Protein AF-A0A2V6NMI3-F1 (afdb_monomer_lite)

Radius of gyration: 22.27 Å; cha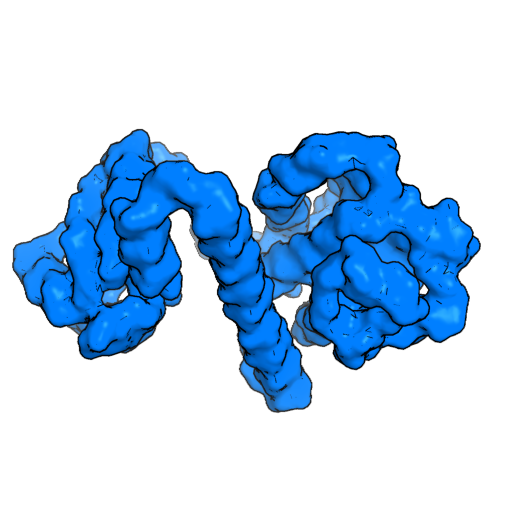ins: 1; bounding box: 54×49×59 Å

Sequence (301 aa):
MLALETLQKQWPENEEARSTLEMIRRNIAVESHLIDDLLDLTRISKGKLELSLATLDAHVQVCNVVEMCRAEAEAKKLRLQVNLRAIDHHIAADEARFQQIIWNLLKNAFKFSRQAGKVMISSTNESPQQLTISVQDEGIGIAPDVIERIFDPFEQGERSLKERFGGLGLGLAICKSLTQAHGASLIAKSDGINRGATFSLTIRTVSPTQNAAGSKRQPQLSARTFRILLVDDHADTCAVLQKLLEARGHKVTATHDMHSALDTAERDHFDLIISDVGLPDGNGTELMKRLRAASRIRGIA

pLDDT: mean 76.96, std 16.53, range [37.47, 97.19]

Structure (mmCIF, N/CA/C/O backbone):
data_AF-A0A2V6NMI3-F1
#
_entry.id   AF-A0A2V6NMI3-F1
#
loop_
_atom_site.group_PDB
_atom_site.id
_atom_site.type_symbol
_atom_site.label_atom_id
_atom_site.label_alt_id
_atom_site.label_comp_id
_atom_site.label_asym_id
_atom_site.label_entity_id
_atom_site.label_seq_id
_atom_site.pdbx_PDB_ins_code
_atom_site.Cartn_x
_atom_site.Cartn_y
_atom_site.Cartn_z
_atom_site.occupancy
_atom_site.B_iso_or_equiv
_atom_site.auth_seq_id
_atom_site.auth_comp_id
_atom_site.auth_asym_id
_atom_site.auth_atom_id
_atom_site.pdbx_PDB_model_num
ATOM 1 N N . MET A 1 1 ? -14.545 -8.971 -18.730 1.00 49.91 1 MET A N 1
ATOM 2 C CA . MET A 1 1 ? -13.572 -10.084 -18.633 1.00 49.91 1 MET A CA 1
ATOM 3 C C . MET A 1 1 ? -14.002 -11.274 -19.495 1.00 49.91 1 MET A C 1
ATOM 5 O O . MET A 1 1 ? -13.209 -11.689 -20.330 1.00 49.91 1 MET A O 1
ATOM 9 N N . LEU A 1 2 ? -15.274 -11.691 -19.432 1.00 39.56 2 LEU A N 1
ATOM 10 C CA . LEU A 1 2 ? -15.896 -12.746 -20.260 1.00 39.56 2 LEU A CA 1
ATOM 11 C C . LEU A 1 2 ? -15.512 -12.791 -21.765 1.00 39.56 2 LEU A C 1
ATOM 13 O O . LEU A 1 2 ? -15.231 -13.857 -22.313 1.00 39.56 2 LEU A O 1
ATOM 17 N N . ALA A 1 3 ? -15.470 -11.645 -22.460 1.00 46.22 3 ALA A N 1
ATOM 18 C CA . ALA A 1 3 ? -15.161 -11.602 -23.898 1.00 46.22 3 ALA A CA 1
ATOM 19 C C . ALA A 1 3 ? -13.713 -12.027 -24.225 1.00 46.22 3 ALA A C 1
ATOM 21 O O . ALA A 1 3 ? -13.472 -12.642 -25.264 1.00 46.22 3 ALA A O 1
ATOM 22 N N . LEU A 1 4 ? -12.755 -11.748 -23.331 1.00 48.38 4 LEU A N 1
ATOM 23 C CA . LEU A 1 4 ? -11.352 -12.134 -23.519 1.00 48.38 4 LEU A CA 1
ATOM 24 C C . LEU A 1 4 ? -11.122 -13.621 -23.272 1.00 48.38 4 LEU A C 1
ATOM 26 O O . LEU A 1 4 ? -10.391 -14.256 -24.027 1.00 48.38 4 LEU A O 1
ATOM 30 N N . GLU A 1 5 ? -11.754 -14.179 -22.243 1.00 51.66 5 GLU A N 1
ATOM 31 C CA . GLU A 1 5 ? -11.655 -15.610 -21.930 1.00 51.66 5 GLU A CA 1
ATOM 32 C C . GLU A 1 5 ? -12.254 -16.464 -23.054 1.00 51.66 5 GLU A C 1
ATOM 34 O O . GLU A 1 5 ? -11.708 -17.508 -23.418 1.00 51.66 5 GLU A O 1
ATOM 39 N N . THR A 1 6 ? -13.331 -15.972 -23.675 1.00 53.50 6 THR A N 1
ATOM 40 C CA . THR A 1 6 ? -13.956 -16.607 -24.844 1.00 53.50 6 THR A CA 1
ATOM 41 C C . THR A 1 6 ? -13.024 -16.582 -26.065 1.00 53.50 6 THR A C 1
ATOM 43 O O . THR A 1 6 ? -12.874 -17.596 -26.747 1.00 53.50 6 THR A O 1
ATOM 46 N N . LEU A 1 7 ? -12.326 -15.465 -26.301 1.00 53.38 7 LEU A N 1
ATOM 47 C CA . LEU A 1 7 ? -11.324 -15.332 -27.369 1.00 53.38 7 LEU A CA 1
ATOM 48 C C . LEU A 1 7 ? -10.082 -16.209 -27.132 1.00 53.38 7 LEU A C 1
ATOM 50 O O . LEU A 1 7 ? -9.545 -16.787 -28.076 1.00 53.38 7 LEU A O 1
ATOM 54 N N . GLN A 1 8 ? -9.648 -16.366 -25.880 1.00 53.41 8 GLN A N 1
ATOM 55 C CA . GLN A 1 8 ? -8.484 -17.180 -25.516 1.00 53.41 8 GLN A CA 1
ATOM 56 C C . GLN A 1 8 ? -8.740 -18.687 -25.690 1.00 53.41 8 GLN A C 1
ATOM 58 O O . GLN A 1 8 ? -7.835 -19.420 -26.090 1.00 53.41 8 GLN A O 1
ATOM 63 N N . LYS A 1 9 ? -9.979 -19.145 -25.452 1.00 59.59 9 LYS A N 1
ATOM 64 C CA . LYS A 1 9 ? -10.418 -20.520 -25.757 1.00 59.59 9 LYS A CA 1
ATOM 65 C C . LYS A 1 9 ? -10.530 -20.785 -27.270 1.00 59.59 9 LYS A C 1
ATOM 67 O O . LYS A 1 9 ? -10.381 -21.931 -27.681 1.00 59.59 9 LYS A O 1
ATOM 72 N N . GLN A 1 10 ? -10.753 -19.754 -28.094 1.00 57.78 10 GLN A N 1
ATOM 73 C CA . GLN A 1 10 ? -10.905 -19.876 -29.555 1.00 57.78 10 GLN A CA 1
ATOM 74 C C . GLN A 1 10 ? -9.598 -19.729 -30.357 1.00 57.78 10 GLN A C 1
ATOM 76 O O . GLN A 1 10 ? -9.546 -20.190 -31.494 1.00 57.78 10 GLN A O 1
ATOM 81 N N . TRP A 1 11 ? -8.528 -19.167 -29.778 1.00 59.62 11 TRP A N 1
ATOM 82 C CA . TRP A 1 11 ? -7.220 -18.988 -30.440 1.00 59.62 11 TRP A CA 1
ATOM 83 C C . TRP A 1 11 ? -6.042 -19.613 -29.654 1.00 59.62 11 TRP A C 1
ATOM 85 O O . TRP A 1 11 ? -5.190 -18.892 -29.128 1.00 59.62 11 TRP A O 1
ATOM 95 N N . PRO A 1 12 ? -5.924 -20.954 -29.559 1.00 53.72 12 PRO A N 1
ATOM 96 C CA . PRO A 1 12 ? -4.883 -21.580 -28.739 1.00 53.72 12 PRO A CA 1
ATOM 97 C C . PRO A 1 12 ? -3.475 -21.550 -29.363 1.00 53.72 12 PRO A C 1
ATOM 99 O O . PRO A 1 12 ? -2.500 -21.712 -28.633 1.00 53.72 12 PRO A O 1
ATOM 102 N N . GLU A 1 13 ? -3.353 -21.358 -30.683 1.00 57.00 13 GLU A N 1
ATOM 103 C CA . GLU A 1 13 ? -2.111 -21.646 -31.431 1.00 57.00 13 GLU A CA 1
ATOM 104 C C . GLU A 1 13 ? -1.394 -20.422 -32.020 1.00 57.00 13 GLU A C 1
ATOM 106 O O . GLU A 1 13 ? -0.306 -20.566 -32.570 1.00 57.00 13 GLU A O 1
ATOM 111 N N . ASN A 1 14 ? -1.950 -19.212 -31.896 1.00 63.47 14 ASN A N 1
ATOM 112 C CA . ASN A 1 14 ? -1.293 -18.010 -32.413 1.00 63.47 14 ASN A CA 1
ATOM 113 C C . ASN A 1 14 ? -0.634 -17.214 -31.273 1.00 63.47 14 ASN A C 1
ATOM 115 O O . ASN A 1 14 ? -1.316 -16.554 -30.483 1.00 63.47 14 ASN A O 1
ATOM 119 N N . GLU A 1 15 ? 0.699 -17.276 -31.197 1.00 59.03 15 GLU A N 1
ATOM 120 C CA . GLU A 1 15 ? 1.545 -16.534 -30.246 1.00 59.03 15 GLU A CA 1
ATOM 121 C C . GLU A 1 15 ? 1.203 -15.027 -30.236 1.00 59.03 15 GLU A C 1
ATOM 123 O O . GLU A 1 15 ? 1.164 -14.379 -29.188 1.00 59.03 15 GLU A O 1
ATOM 128 N N . GLU A 1 16 ? 0.860 -14.483 -31.407 1.00 58.38 16 GLU A N 1
ATOM 129 C CA . GLU A 1 16 ? 0.520 -13.076 -31.623 1.00 58.38 16 GLU A CA 1
ATOM 130 C C . GLU A 1 16 ? -0.859 -12.718 -31.036 1.00 58.38 16 GLU A C 1
ATOM 132 O O . GLU A 1 16 ? -1.034 -11.663 -30.419 1.00 58.38 16 GLU A O 1
ATOM 137 N N . ALA A 1 17 ? -1.826 -13.640 -31.122 1.00 57.38 17 ALA A N 1
ATOM 138 C CA . ALA A 1 17 ? -3.155 -13.485 -30.528 1.00 57.38 17 ALA A CA 1
ATOM 139 C C . ALA A 1 17 ? -3.106 -13.575 -28.994 1.00 57.38 17 ALA A C 1
ATOM 141 O O . ALA A 1 17 ? -3.756 -12.783 -28.311 1.00 57.38 17 ALA A O 1
ATOM 142 N N . ARG A 1 18 ? -2.283 -14.479 -28.436 1.00 58.47 18 ARG A N 1
ATOM 143 C CA . ARG A 1 18 ? -2.034 -14.558 -26.983 1.00 58.47 18 ARG A CA 1
ATOM 144 C C . ARG A 1 18 ? -1.385 -13.288 -26.446 1.00 58.47 18 ARG A C 1
ATOM 146 O O . ARG A 1 18 ? -1.832 -12.763 -25.429 1.00 58.47 18 ARG A O 1
ATOM 153 N N . SER A 1 19 ? -0.373 -12.780 -27.147 1.00 51.38 19 SER A N 1
ATOM 154 C CA . SER A 1 19 ? 0.289 -11.519 -26.802 1.00 51.38 19 SER A CA 1
ATOM 155 C C . SER A 1 19 ? -0.697 -10.344 -26.815 1.00 51.38 19 SER A C 1
ATOM 157 O O . SER A 1 19 ? -0.746 -9.550 -25.875 1.00 51.38 19 SER A O 1
ATOM 159 N N . THR A 1 20 ? -1.564 -10.287 -27.830 1.00 57.03 20 THR A N 1
ATOM 160 C CA . THR A 1 20 ? -2.594 -9.248 -27.955 1.00 57.03 20 THR A CA 1
ATOM 161 C C . THR A 1 20 ? -3.649 -9.348 -26.847 1.00 57.03 20 THR A C 1
ATOM 163 O O . THR A 1 20 ? -4.024 -8.336 -26.261 1.00 57.03 20 THR A O 1
ATOM 166 N N . LEU A 1 21 ? -4.097 -10.556 -26.494 1.00 61.31 21 LEU A N 1
ATOM 167 C CA . LEU A 1 21 ? -5.042 -10.778 -25.393 1.00 61.31 21 LEU A CA 1
ATOM 168 C C . LEU A 1 21 ? -4.451 -10.407 -24.030 1.00 61.31 21 LEU A C 1
ATOM 170 O O . LEU A 1 21 ? -5.117 -9.738 -23.244 1.00 61.31 21 LEU A O 1
ATOM 174 N N . GLU A 1 22 ? -3.196 -10.765 -23.754 1.00 53.19 22 GLU A N 1
ATOM 175 C CA . GLU A 1 22 ? -2.502 -10.325 -22.537 1.00 53.19 22 GLU A CA 1
ATOM 176 C C . GLU A 1 22 ? -2.335 -8.799 -22.491 1.00 53.19 22 GLU A C 1
ATOM 178 O O . GLU A 1 22 ? -2.486 -8.190 -21.428 1.00 53.19 22 GLU A O 1
ATOM 183 N N . MET A 1 23 ? -2.095 -8.159 -23.640 1.00 48.03 23 MET A N 1
ATOM 184 C CA . MET A 1 23 ? -2.048 -6.701 -23.752 1.00 48.03 23 MET A CA 1
ATOM 185 C C . MET A 1 23 ? -3.407 -6.064 -23.439 1.00 48.03 23 MET A C 1
ATOM 187 O O . MET A 1 23 ? -3.473 -5.127 -22.643 1.00 48.03 23 MET A O 1
ATOM 191 N N . ILE A 1 24 ? -4.500 -6.591 -23.997 1.00 53.41 24 ILE A N 1
ATOM 192 C CA . ILE A 1 24 ? -5.856 -6.097 -23.724 1.00 53.41 24 ILE A CA 1
ATOM 193 C C . ILE A 1 24 ? -6.230 -6.339 -22.255 1.00 53.41 24 ILE A C 1
ATOM 195 O O . ILE A 1 24 ? -6.770 -5.444 -21.610 1.00 53.41 24 ILE A O 1
ATOM 199 N N . ARG A 1 25 ? -5.888 -7.499 -21.683 1.00 53.12 25 ARG A N 1
ATOM 200 C CA . ARG A 1 25 ? -6.134 -7.808 -20.266 1.00 53.12 25 ARG A CA 1
ATOM 201 C C . ARG A 1 25 ? -5.393 -6.845 -19.343 1.00 53.12 25 ARG A C 1
ATOM 203 O O . ARG A 1 25 ? -5.983 -6.330 -18.396 1.00 53.12 25 ARG A O 1
ATOM 210 N N . ARG A 1 26 ? -4.123 -6.553 -19.646 1.00 45.38 26 ARG A N 1
ATOM 211 C CA . ARG A 1 26 ? -3.360 -5.506 -18.954 1.00 45.38 26 ARG A CA 1
ATOM 212 C C . ARG A 1 26 ? -4.035 -4.149 -19.073 1.00 45.38 26 ARG A C 1
ATOM 214 O O . ARG A 1 26 ? -4.155 -3.468 -18.063 1.00 45.38 26 ARG A O 1
ATOM 221 N N . ASN A 1 27 ? -4.482 -3.769 -20.266 1.00 43.62 27 ASN A N 1
ATOM 222 C CA . ASN A 1 27 ? -5.124 -2.476 -20.481 1.00 43.62 27 ASN A CA 1
ATOM 223 C C . ASN A 1 27 ? -6.441 -2.356 -19.705 1.00 43.62 27 ASN A C 1
ATOM 225 O O . ASN A 1 27 ? -6.647 -1.335 -19.065 1.00 43.62 27 ASN A O 1
ATOM 229 N N . ILE A 1 28 ? -7.264 -3.407 -19.659 1.00 48.38 28 ILE A N 1
ATOM 230 C CA . ILE A 1 28 ? -8.514 -3.434 -18.879 1.00 48.38 28 ILE A CA 1
ATOM 231 C C . ILE A 1 28 ? -8.236 -3.363 -17.373 1.00 48.38 28 ILE A C 1
ATOM 233 O O . ILE A 1 28 ? -8.908 -2.624 -16.660 1.00 48.38 28 ILE A O 1
ATOM 237 N N . ALA A 1 29 ? -7.243 -4.105 -16.871 1.00 46.97 29 ALA A N 1
ATOM 238 C CA . ALA A 1 29 ? -6.873 -4.058 -15.455 1.00 46.97 29 ALA A CA 1
ATOM 239 C C . ALA A 1 29 ? -6.338 -2.675 -15.053 1.00 46.97 29 ALA A C 1
ATOM 241 O O . ALA A 1 29 ? -6.672 -2.167 -13.984 1.00 46.97 29 ALA A O 1
ATOM 242 N N . VAL A 1 30 ? -5.546 -2.049 -15.933 1.00 45.53 30 VAL A N 1
ATOM 243 C CA . VAL A 1 30 ? -5.131 -0.653 -15.778 1.00 45.53 30 VAL A CA 1
ATOM 244 C C . VAL A 1 30 ? -6.373 0.236 -15.754 1.00 45.53 30 VAL A C 1
ATOM 246 O O . VAL A 1 30 ? -6.571 0.938 -14.776 1.00 45.53 30 VAL A O 1
ATOM 249 N N . GLU A 1 31 ? -7.249 0.156 -16.752 1.00 44.88 31 GLU A N 1
ATOM 250 C CA . GLU A 1 31 ? -8.441 1.001 -16.897 1.00 44.88 31 GLU A CA 1
ATOM 251 C C . GLU A 1 31 ? -9.431 0.884 -15.725 1.00 44.88 31 GLU A C 1
ATOM 253 O O . GLU A 1 31 ? -9.938 1.903 -15.262 1.00 44.88 31 GLU A O 1
ATOM 258 N N . SER A 1 32 ? -9.629 -0.312 -15.161 1.00 47.41 32 SER A N 1
ATOM 259 C CA . SER A 1 32 ? -10.445 -0.508 -13.953 1.00 47.41 32 SER A CA 1
ATOM 260 C C . SER A 1 32 ? -9.847 0.206 -12.740 1.00 47.41 32 SER A C 1
ATOM 262 O O . SER A 1 32 ? -10.555 0.929 -12.044 1.00 47.41 32 SER A O 1
ATOM 264 N N . HIS A 1 33 ? -8.533 0.076 -12.523 1.00 51.03 33 HIS A N 1
ATOM 265 C CA . HIS A 1 33 ? -7.838 0.842 -11.485 1.00 51.03 33 HIS A CA 1
ATOM 266 C C . HIS A 1 33 ? -7.926 2.354 -11.721 1.00 51.03 33 HIS A C 1
ATOM 268 O O . HIS A 1 33 ? -8.027 3.109 -10.762 1.00 51.03 33 HIS A O 1
ATOM 274 N N . LEU A 1 34 ? -7.927 2.815 -12.976 1.00 50.06 34 LEU A N 1
ATOM 275 C CA . LEU A 1 34 ? -8.066 4.241 -13.291 1.00 50.06 34 LEU A CA 1
ATOM 276 C C . LEU A 1 34 ? -9.470 4.770 -12.981 1.00 50.06 34 LEU A C 1
ATOM 278 O O . LEU A 1 34 ? -9.605 5.915 -12.546 1.00 50.06 34 LEU A O 1
ATOM 282 N N . ILE A 1 35 ? -10.506 3.955 -13.190 1.00 56.59 35 ILE A N 1
ATOM 283 C CA . ILE A 1 35 ? -11.880 4.292 -12.805 1.00 56.59 35 ILE A CA 1
ATOM 284 C C . ILE A 1 35 ? -11.990 4.372 -11.280 1.00 56.59 35 ILE A C 1
ATOM 286 O O . ILE A 1 35 ? -12.532 5.355 -10.777 1.00 56.59 35 ILE A O 1
ATOM 290 N N . ASP A 1 36 ? -11.435 3.405 -10.549 1.00 60.00 36 ASP A N 1
ATOM 291 C CA . ASP A 1 36 ? -11.437 3.411 -9.082 1.00 60.00 36 ASP A CA 1
ATOM 292 C C . ASP A 1 36 ? -10.661 4.608 -8.512 1.00 60.00 36 ASP A C 1
ATOM 294 O O . ASP A 1 36 ? -11.179 5.322 -7.652 1.00 60.00 36 ASP A O 1
ATOM 298 N N . ASP A 1 37 ? -9.482 4.911 -9.060 1.00 62.62 37 ASP A N 1
ATOM 299 C CA . ASP A 1 37 ? -8.669 6.080 -8.704 1.00 62.62 37 ASP A CA 1
ATOM 300 C C . ASP A 1 37 ? -9.420 7.403 -8.959 1.00 62.62 37 ASP A C 1
ATOM 302 O O . ASP A 1 37 ? -9.362 8.342 -8.156 1.00 62.62 37 ASP A O 1
ATOM 306 N N . LEU A 1 38 ? -10.164 7.489 -10.068 1.00 58.69 38 LEU A N 1
ATOM 307 C CA . LEU A 1 38 ? -10.987 8.653 -10.405 1.00 58.69 38 LEU A 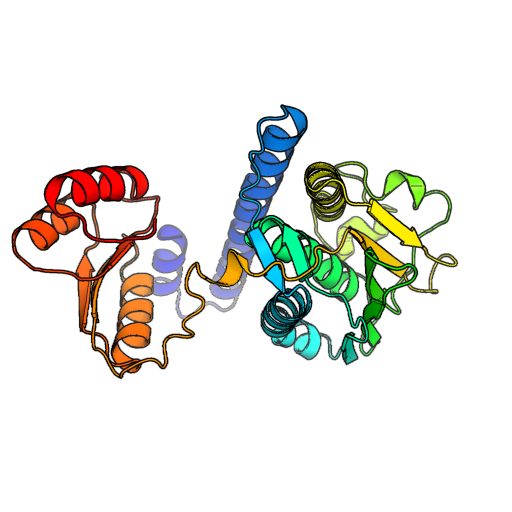CA 1
ATOM 308 C C . LEU A 1 38 ? -12.216 8.766 -9.488 1.00 58.69 38 LEU A C 1
ATOM 310 O O . LEU A 1 38 ? -12.597 9.868 -9.078 1.00 58.69 38 LEU A O 1
ATOM 314 N N . LEU A 1 39 ? -12.843 7.644 -9.137 1.00 59.88 39 LEU A N 1
ATOM 315 C CA . LEU A 1 39 ? -13.953 7.600 -8.187 1.00 59.88 39 LEU A CA 1
ATOM 316 C C . LEU A 1 39 ? -13.495 7.983 -6.778 1.00 59.88 39 LEU A C 1
ATOM 318 O O . LEU A 1 39 ? -14.180 8.758 -6.107 1.00 59.88 39 LEU A O 1
ATOM 322 N N . ASP A 1 40 ? -12.323 7.524 -6.349 1.00 64.25 40 ASP A N 1
ATOM 323 C CA . ASP A 1 40 ? -11.715 7.926 -5.085 1.00 64.25 40 ASP A CA 1
ATOM 324 C C . ASP A 1 40 ? -11.411 9.429 -5.085 1.00 64.25 40 ASP A C 1
ATOM 326 O O . ASP A 1 40 ? -11.859 10.141 -4.183 1.00 64.25 40 ASP A O 1
ATOM 330 N N . LEU A 1 41 ? -10.770 9.964 -6.131 1.00 62.31 41 LEU A N 1
ATOM 331 C CA . LEU A 1 41 ? -10.512 11.406 -6.234 1.00 62.31 41 LEU A CA 1
ATOM 332 C C . LEU A 1 41 ? -11.791 12.245 -6.244 1.00 62.31 41 LEU A C 1
ATOM 334 O O . LEU A 1 41 ? -11.851 13.282 -5.582 1.00 62.31 41 LEU A O 1
ATOM 338 N N . THR A 1 42 ? -12.833 11.816 -6.956 1.00 57.88 42 THR A N 1
ATOM 339 C CA . THR A 1 42 ? -14.105 12.554 -7.000 1.00 57.88 42 THR A CA 1
ATOM 340 C C . THR A 1 42 ? -14.864 12.491 -5.676 1.00 57.88 42 THR A C 1
ATOM 342 O O . THR A 1 42 ? -15.490 13.485 -5.294 1.00 57.88 42 THR A O 1
ATOM 345 N N . ARG A 1 43 ? -14.800 11.370 -4.944 1.00 62.09 43 ARG A N 1
ATOM 346 C CA . ARG A 1 43 ? -15.367 11.249 -3.590 1.00 62.09 43 ARG A CA 1
ATOM 347 C C . ARG A 1 43 ? -14.608 12.118 -2.593 1.00 62.09 43 ARG A C 1
ATOM 349 O O . ARG A 1 43 ? -15.247 12.813 -1.804 1.00 62.09 43 ARG A O 1
ATOM 356 N N . ILE A 1 44 ? -13.278 12.145 -2.673 1.00 64.44 44 ILE A N 1
ATOM 357 C CA . ILE A 1 44 ? -12.435 12.945 -1.779 1.00 64.44 44 ILE A CA 1
ATOM 358 C C . ILE A 1 44 ? -12.579 14.441 -2.065 1.00 64.44 44 ILE A C 1
ATOM 360 O O . ILE A 1 44 ? -12.847 15.211 -1.147 1.00 64.44 44 ILE A O 1
ATOM 364 N N . SER A 1 45 ? -12.479 14.863 -3.328 1.00 58.53 45 SER A N 1
ATOM 365 C CA . SER A 1 45 ? -12.602 16.274 -3.723 1.00 58.53 45 SER A CA 1
ATOM 366 C C . SER A 1 45 ? -13.961 16.875 -3.343 1.00 58.53 45 SER A C 1
ATOM 368 O O . SER A 1 45 ? -14.052 18.063 -3.046 1.00 58.53 45 SER A O 1
ATOM 370 N N . LYS A 1 46 ? -15.015 16.050 -3.285 1.00 58.66 46 LYS A N 1
ATOM 371 C CA . LYS A 1 46 ? -16.356 16.456 -2.834 1.00 58.66 46 LYS A CA 1
ATOM 372 C C . LYS A 1 46 ? -16.575 16.319 -1.321 1.00 58.66 46 LYS A C 1
ATOM 374 O O . LYS A 1 46 ? -17.700 16.526 -0.875 1.00 58.66 46 LYS A O 1
ATOM 379 N N . GLY A 1 47 ? -15.557 15.931 -0.547 1.00 57.88 47 GLY A N 1
ATOM 380 C CA . GLY A 1 47 ? -15.661 15.719 0.902 1.00 57.88 47 GLY A CA 1
ATOM 381 C C . GLY A 1 47 ? -16.603 14.578 1.302 1.00 57.88 47 GLY A C 1
ATOM 382 O O . GLY A 1 47 ? -17.091 14.557 2.424 1.00 57.88 47 GLY A O 1
ATOM 383 N N . LYS A 1 48 ? -16.896 13.648 0.384 1.00 57.34 48 LYS A N 1
ATOM 384 C CA . LYS A 1 48 ? -17.827 12.524 0.589 1.00 57.34 48 LYS A CA 1
ATOM 385 C C . LYS A 1 48 ? -17.127 11.223 0.985 1.00 57.34 48 LYS A C 1
ATOM 387 O O . LYS A 1 48 ? -17.772 10.178 1.022 1.00 57.34 48 LYS A O 1
ATOM 392 N N . LEU A 1 49 ? -15.811 11.254 1.200 1.00 68.69 49 LEU A N 1
ATOM 393 C CA . LEU A 1 49 ? -15.080 10.085 1.670 1.00 68.69 49 LEU A CA 1
ATOM 394 C C . LEU A 1 49 ? -15.301 9.935 3.180 1.00 68.69 49 LEU A C 1
ATOM 396 O O . LEU A 1 49 ? -14.667 10.623 3.975 1.00 68.69 49 LEU A O 1
ATOM 400 N N . GLU A 1 50 ? -16.196 9.030 3.561 1.00 68.75 50 GLU A N 1
ATOM 401 C CA . GLU A 1 50 ? -16.340 8.591 4.948 1.00 68.75 50 GLU A CA 1
ATOM 402 C C . GLU A 1 50 ? -15.277 7.527 5.246 1.00 68.75 50 GLU A C 1
ATOM 404 O O . GLU A 1 50 ? -15.249 6.473 4.609 1.00 68.75 50 GLU A O 1
ATOM 409 N N . LEU A 1 51 ? -14.371 7.820 6.182 1.00 78.19 51 LEU A N 1
ATOM 410 C CA . LEU A 1 51 ? -13.359 6.868 6.639 1.00 78.19 51 LEU A CA 1
ATOM 411 C C . LEU A 1 51 ? -13.924 5.992 7.755 1.00 78.19 51 LEU A C 1
ATOM 413 O O . LEU A 1 51 ? -14.428 6.503 8.758 1.00 78.19 51 LEU A O 1
ATOM 417 N N . SER A 1 52 ? -13.760 4.677 7.628 1.00 80.56 52 SER A N 1
ATOM 418 C CA . SER A 1 52 ? -14.085 3.731 8.691 1.00 80.56 52 SER A CA 1
ATOM 419 C C . SER A 1 52 ? -12.878 3.562 9.617 1.00 80.56 52 SER A C 1
ATOM 421 O O . SER A 1 52 ? -12.159 2.565 9.555 1.00 80.56 52 SER A O 1
ATOM 423 N N . LEU A 1 53 ? -12.636 4.558 10.473 1.00 85.12 53 LEU A N 1
ATOM 424 C CA . LEU A 1 53 ? -11.484 4.563 11.378 1.00 85.12 53 LEU A CA 1
ATOM 425 C C . LEU A 1 53 ? -11.591 3.457 12.439 1.00 85.12 53 LEU A C 1
ATOM 427 O O . LEU A 1 53 ? -12.542 3.412 13.221 1.00 85.12 53 LEU A O 1
ATOM 431 N N . ALA A 1 54 ? -10.566 2.613 12.514 1.00 85.00 54 ALA A N 1
ATOM 432 C CA . ALA A 1 54 ? -10.386 1.611 13.556 1.00 85.00 54 ALA A CA 1
ATOM 433 C C . ALA A 1 54 ? -8.974 1.703 14.151 1.00 85.00 54 ALA A C 1
ATOM 435 O O . ALA A 1 54 ? -8.057 2.245 13.533 1.00 85.00 54 ALA A O 1
ATOM 436 N N . THR A 1 55 ? -8.780 1.162 15.356 1.00 89.88 55 THR A N 1
ATOM 437 C CA . THR A 1 55 ? -7.435 1.011 15.925 1.00 89.88 55 THR A CA 1
ATOM 438 C C . THR A 1 55 ? -6.722 -0.147 15.234 1.00 89.88 55 THR A C 1
ATOM 440 O O . THR A 1 55 ? -7.112 -1.310 15.378 1.00 89.88 55 THR A O 1
ATOM 443 N N . LEU A 1 56 ? -5.661 0.171 14.500 1.00 88.31 56 LEU A N 1
ATOM 444 C CA . LEU A 1 56 ? -4.893 -0.768 13.692 1.00 88.31 56 LEU A CA 1
ATOM 445 C C . LEU A 1 56 ? -3.445 -0.833 14.171 1.00 88.31 56 LEU A C 1
ATOM 447 O O . LEU A 1 56 ? -2.871 0.170 14.586 1.00 88.31 56 LEU A O 1
ATOM 451 N N . ASP A 1 57 ? -2.852 -2.017 14.051 1.00 91.00 57 ASP A N 1
ATOM 452 C CA . ASP A 1 57 ? -1.406 -2.203 14.130 1.00 91.00 57 ASP A CA 1
ATOM 453 C C . ASP A 1 57 ? -0.816 -1.875 12.752 1.00 91.00 57 ASP A C 1
ATOM 455 O O . ASP A 1 57 ? -0.992 -2.636 11.796 1.00 91.00 57 ASP A O 1
ATOM 459 N N . ALA A 1 58 ? -0.140 -0.733 12.634 1.00 92.56 58 ALA A N 1
ATOM 460 C CA . ALA A 1 58 ? 0.409 -0.277 11.363 1.00 92.56 58 ALA A CA 1
ATOM 461 C C . ALA A 1 58 ? 1.493 -1.216 10.812 1.00 92.56 58 ALA A C 1
ATOM 463 O O . ALA A 1 58 ? 1.641 -1.326 9.596 1.00 92.56 58 ALA A O 1
ATOM 464 N N . HIS A 1 59 ? 2.241 -1.911 11.673 1.00 91.94 59 HIS A N 1
ATOM 465 C CA . HIS A 1 59 ? 3.292 -2.824 11.233 1.00 91.94 59 HIS A CA 1
ATOM 466 C C . HIS A 1 59 ? 2.712 -4.056 10.549 1.00 91.94 59 HIS A C 1
ATOM 468 O O . HIS A 1 59 ? 3.196 -4.438 9.485 1.00 91.94 59 HIS A O 1
ATOM 474 N N . VAL A 1 60 ? 1.643 -4.633 11.106 1.00 86.62 60 VAL A N 1
ATOM 475 C CA . VAL A 1 60 ? 0.924 -5.748 10.469 1.00 86.62 60 VAL A CA 1
ATOM 476 C C . VAL A 1 60 ? 0.432 -5.341 9.082 1.00 86.62 60 VAL A C 1
ATOM 478 O O . VAL A 1 60 ? 0.636 -6.075 8.116 1.00 86.62 60 VAL A O 1
ATOM 481 N N . GLN A 1 61 ? -0.149 -4.145 8.962 1.00 87.44 61 GLN A N 1
ATOM 482 C CA . GLN A 1 61 ? -0.666 -3.670 7.680 1.00 87.44 61 GLN A CA 1
ATOM 483 C C . GLN A 1 61 ? 0.439 -3.415 6.654 1.00 87.44 61 GLN A C 1
ATOM 485 O O . GLN A 1 61 ? 0.302 -3.798 5.494 1.00 87.44 61 GLN A O 1
ATOM 490 N N . VAL A 1 62 ? 1.570 -2.845 7.077 1.00 88.56 62 VAL A N 1
ATOM 491 C CA . VAL A 1 62 ? 2.743 -2.689 6.210 1.00 88.56 62 VAL A CA 1
ATOM 492 C C . VAL A 1 62 ? 3.263 -4.047 5.731 1.00 88.56 62 VAL A C 1
ATOM 494 O O . VAL A 1 62 ? 3.520 -4.210 4.539 1.00 88.56 62 VAL A O 1
ATOM 497 N N . CYS A 1 63 ? 3.389 -5.030 6.625 1.00 82.88 63 CYS A N 1
ATOM 498 C CA . CYS A 1 63 ? 3.835 -6.374 6.261 1.00 82.88 63 CYS A CA 1
ATOM 499 C C . CYS A 1 63 ? 2.896 -7.029 5.239 1.00 82.88 63 CYS A C 1
ATOM 501 O O . CYS A 1 63 ? 3.380 -7.558 4.243 1.00 82.88 63 CYS A O 1
ATOM 503 N N . ASN A 1 64 ? 1.575 -6.930 5.425 1.00 76.06 64 ASN A N 1
ATOM 504 C CA . ASN A 1 64 ? 0.593 -7.472 4.479 1.00 76.06 64 ASN A CA 1
ATOM 505 C C . ASN A 1 64 ? 0.790 -6.910 3.063 1.00 76.06 64 ASN A C 1
ATOM 507 O O . ASN A 1 64 ? 0.830 -7.665 2.093 1.00 76.06 64 ASN A O 1
ATOM 511 N N . VAL A 1 65 ? 0.976 -5.594 2.942 1.00 79.88 65 VAL A N 1
ATOM 512 C CA . VAL A 1 65 ? 1.208 -4.946 1.643 1.00 79.88 65 VAL A CA 1
ATOM 513 C C . VAL A 1 65 ? 2.561 -5.346 1.046 1.00 79.88 65 VAL A C 1
ATOM 515 O O . VAL A 1 65 ? 2.667 -5.578 -0.158 1.00 79.88 65 VAL A O 1
ATOM 518 N N . VAL A 1 66 ? 3.606 -5.462 1.871 1.00 82.56 66 VAL A N 1
ATOM 519 C CA . VAL A 1 66 ? 4.926 -5.929 1.420 1.00 82.56 66 VAL A CA 1
ATOM 520 C C . VAL A 1 66 ? 4.849 -7.341 0.834 1.00 82.56 66 VAL A C 1
ATOM 522 O O . VAL A 1 66 ? 5.447 -7.586 -0.214 1.00 82.56 66 VAL A O 1
ATOM 525 N N . GLU A 1 67 ? 4.102 -8.249 1.465 1.00 77.56 67 GLU A N 1
ATOM 526 C CA . GLU A 1 67 ? 3.892 -9.610 0.956 1.00 77.56 67 GLU A CA 1
ATOM 527 C C . GLU A 1 67 ? 3.201 -9.606 -0.414 1.00 77.56 67 GLU A C 1
ATOM 529 O O . GLU A 1 67 ? 3.671 -10.273 -1.336 1.00 77.56 67 GLU A O 1
ATOM 534 N N . MET A 1 68 ? 2.150 -8.794 -0.589 1.00 76.06 68 MET A N 1
ATOM 535 C CA . MET A 1 68 ? 1.442 -8.658 -1.874 1.00 76.06 68 MET A CA 1
ATOM 536 C C . MET A 1 68 ? 2.363 -8.192 -3.009 1.00 76.06 68 MET A C 1
ATOM 538 O O . MET A 1 68 ? 2.191 -8.580 -4.163 1.00 76.06 68 MET A O 1
ATOM 542 N N . CYS A 1 69 ? 3.363 -7.374 -2.686 1.00 78.75 69 CYS A N 1
ATOM 543 C CA . CYS A 1 69 ? 4.280 -6.792 -3.658 1.00 78.75 69 CYS A CA 1
ATOM 544 C C . CYS A 1 69 ? 5.578 -7.588 -3.873 1.00 78.75 69 CYS A C 1
ATOM 546 O O . CYS A 1 69 ? 6.377 -7.226 -4.744 1.00 78.75 69 CYS A O 1
ATOM 548 N N . ARG A 1 70 ? 5.829 -8.652 -3.097 1.00 79.44 70 ARG A N 1
ATOM 549 C CA . ARG A 1 70 ? 7.118 -9.363 -3.111 1.00 79.44 70 ARG A CA 1
ATOM 550 C C . ARG A 1 70 ? 7.460 -9.926 -4.493 1.00 79.44 70 ARG A C 1
ATOM 552 O O . ARG A 1 70 ? 8.577 -9.723 -4.962 1.00 79.44 70 ARG A O 1
ATOM 559 N N . ALA A 1 71 ? 6.492 -10.543 -5.171 1.00 75.94 71 ALA A N 1
ATOM 560 C CA . ALA A 1 71 ? 6.694 -11.128 -6.499 1.00 75.94 71 ALA A CA 1
ATOM 561 C C . ALA A 1 71 ? 7.129 -10.085 -7.548 1.00 75.94 71 ALA A C 1
ATOM 563 O O . ALA A 1 71 ? 7.978 -10.355 -8.397 1.00 75.94 71 ALA A O 1
ATOM 564 N N . GLU A 1 72 ? 6.591 -8.865 -7.477 1.00 78.75 72 GLU A N 1
ATOM 565 C CA . GLU A 1 72 ? 6.971 -7.778 -8.382 1.00 78.75 72 GLU A CA 1
ATOM 566 C C . GLU A 1 72 ? 8.383 -7.256 -8.093 1.00 78.75 72 GLU A C 1
ATOM 568 O O . GLU A 1 72 ? 9.160 -7.006 -9.022 1.00 78.75 72 GLU A O 1
ATOM 573 N N . ALA A 1 73 ? 8.739 -7.127 -6.811 1.00 81.81 73 ALA A N 1
ATOM 574 C CA . ALA A 1 73 ? 10.088 -6.753 -6.407 1.00 81.81 73 ALA A CA 1
ATOM 575 C C . ALA A 1 73 ? 11.119 -7.791 -6.888 1.00 81.81 73 ALA A C 1
ATOM 577 O O . ALA A 1 73 ? 12.143 -7.416 -7.464 1.00 81.81 73 ALA A O 1
ATOM 578 N N . GLU A 1 74 ? 10.824 -9.085 -6.733 1.00 82.81 74 GLU A N 1
ATOM 579 C CA . GLU A 1 74 ? 11.666 -10.192 -7.202 1.00 82.81 74 GLU A CA 1
ATOM 580 C C . GLU A 1 74 ? 11.808 -10.215 -8.727 1.00 82.81 74 GLU A C 1
ATOM 582 O O . GLU A 1 74 ? 12.925 -10.341 -9.236 1.00 82.81 74 GLU A O 1
ATOM 587 N N . ALA A 1 75 ? 10.717 -9.996 -9.469 1.00 80.75 75 ALA A N 1
ATOM 588 C CA . ALA A 1 75 ? 10.747 -9.915 -10.930 1.00 80.75 75 ALA A CA 1
ATOM 589 C C . ALA A 1 75 ? 11.689 -8.803 -11.434 1.00 80.75 75 ALA A C 1
ATOM 591 O O . ALA A 1 75 ? 12.393 -8.977 -12.432 1.00 80.75 75 ALA A O 1
ATOM 592 N N . LYS A 1 76 ? 11.767 -7.674 -10.714 1.00 79.88 76 LYS A N 1
ATOM 593 C CA . LYS A 1 76 ? 12.725 -6.585 -10.985 1.00 79.88 76 LYS A CA 1
ATOM 594 C C . LYS A 1 76 ? 14.096 -6.764 -10.313 1.00 79.88 76 LYS A C 1
ATOM 596 O O . LYS A 1 76 ? 14.970 -5.906 -10.481 1.00 79.88 76 LYS A O 1
ATOM 601 N N . LYS A 1 77 ? 14.310 -7.869 -9.591 1.00 88.56 77 LYS A N 1
ATOM 602 C CA . LYS A 1 77 ? 15.510 -8.172 -8.790 1.00 88.56 77 LYS A CA 1
ATOM 603 C C . LYS A 1 77 ? 15.818 -7.106 -7.729 1.00 88.56 77 LYS A C 1
ATOM 605 O O . LYS A 1 77 ? 16.980 -6.883 -7.400 1.00 88.56 77 LYS A O 1
ATOM 610 N N . LEU A 1 78 ? 14.801 -6.414 -7.223 1.00 88.94 78 LEU A N 1
ATOM 611 C CA . LEU A 1 78 ? 14.958 -5.369 -6.214 1.00 88.94 78 LEU A CA 1
ATOM 612 C C . LEU A 1 78 ? 15.216 -5.980 -4.837 1.00 88.94 78 LEU A C 1
ATOM 614 O O . LEU A 1 78 ? 14.613 -6.982 -4.456 1.00 88.94 78 LEU A O 1
ATOM 618 N N . ARG A 1 79 ? 16.088 -5.339 -4.056 1.00 90.44 79 ARG A N 1
ATOM 619 C CA . ARG A 1 79 ? 16.323 -5.702 -2.654 1.00 90.44 79 ARG A CA 1
ATOM 620 C C . ARG A 1 79 ? 15.354 -4.933 -1.767 1.00 90.44 79 ARG A C 1
ATOM 622 O O . ARG A 1 79 ? 15.645 -3.802 -1.380 1.00 90.44 79 ARG A O 1
ATOM 629 N N . LEU A 1 80 ? 14.213 -5.547 -1.462 1.00 91.56 80 LEU A N 1
ATOM 630 C CA . LEU A 1 80 ? 13.223 -4.995 -0.539 1.00 91.56 80 LEU A CA 1
ATOM 631 C C . LEU A 1 80 ? 13.633 -5.273 0.916 1.00 91.56 80 LEU A C 1
ATOM 633 O O . LEU A 1 80 ? 13.786 -6.426 1.310 1.00 91.56 80 LEU A O 1
ATOM 637 N N . GLN A 1 81 ? 13.823 -4.220 1.711 1.00 93.12 81 GLN A N 1
ATOM 638 C CA . GLN A 1 81 ? 14.156 -4.308 3.136 1.00 93.12 81 GLN A CA 1
ATOM 639 C C . GLN A 1 81 ? 13.050 -3.700 3.996 1.00 93.12 81 GLN A C 1
ATOM 641 O O . GLN A 1 81 ? 12.583 -2.597 3.723 1.00 93.12 81 GLN A O 1
ATOM 646 N N . VAL A 1 82 ? 12.673 -4.401 5.064 1.00 93.31 82 VAL A N 1
ATOM 647 C CA . VAL A 1 82 ? 11.634 -3.978 6.011 1.00 93.31 82 VAL A CA 1
ATOM 648 C C . VAL A 1 82 ? 12.275 -3.773 7.380 1.00 93.31 82 VAL A C 1
ATOM 650 O O . VAL A 1 82 ? 12.765 -4.723 7.982 1.00 93.31 82 VAL A O 1
ATOM 653 N N . ASN A 1 83 ? 12.288 -2.531 7.862 1.00 94.00 83 ASN A N 1
ATOM 654 C CA . ASN A 1 83 ? 12.924 -2.122 9.115 1.00 94.00 83 ASN A CA 1
ATOM 655 C C . ASN A 1 83 ? 11.932 -1.355 10.000 1.00 94.00 83 ASN A C 1
ATOM 657 O O . ASN A 1 83 ? 12.023 -0.135 10.153 1.00 94.00 83 ASN A O 1
ATOM 661 N N . LEU A 1 84 ? 10.975 -2.072 10.581 1.00 92.56 84 LEU A N 1
ATOM 662 C CA . LEU A 1 84 ? 9.918 -1.485 11.400 1.00 92.56 84 LEU A CA 1
ATOM 663 C C . LEU A 1 84 ? 10.361 -1.386 12.867 1.00 92.56 84 LEU A C 1
ATOM 665 O O . LEU A 1 84 ? 10.278 -2.362 13.608 1.00 92.56 84 LEU A O 1
ATOM 669 N N . ARG A 1 85 ? 10.903 -0.230 13.267 1.00 91.38 85 ARG A N 1
ATOM 670 C CA . ARG A 1 85 ? 11.527 -0.022 14.588 1.00 91.38 85 ARG A CA 1
ATOM 671 C C . ARG A 1 85 ? 10.684 0.816 15.549 1.00 91.38 85 ARG A C 1
ATOM 673 O O . ARG A 1 85 ? 11.074 0.958 16.704 1.00 91.38 85 ARG A O 1
ATOM 680 N N . ALA A 1 86 ? 9.570 1.381 15.091 1.00 89.69 86 ALA A N 1
ATOM 681 C CA . ALA A 1 86 ? 8.669 2.146 15.943 1.00 89.69 86 ALA A CA 1
ATOM 682 C C . ALA A 1 86 ? 8.082 1.266 17.061 1.00 89.69 86 ALA A C 1
ATOM 684 O O . ALA A 1 86 ? 7.547 0.188 16.808 1.00 89.69 86 ALA A O 1
ATOM 685 N N . ILE A 1 87 ? 8.169 1.729 18.304 1.00 87.75 87 ILE A N 1
ATOM 686 C CA . ILE A 1 87 ? 7.553 1.056 19.451 1.00 87.75 87 ILE A CA 1
ATOM 687 C C . ILE A 1 87 ? 6.056 1.365 19.451 1.00 87.75 87 ILE A C 1
ATOM 689 O O . ILE A 1 87 ? 5.237 0.448 19.505 1.00 87.75 87 ILE A O 1
ATOM 693 N N . ASP A 1 88 ? 5.697 2.638 19.287 1.00 88.88 88 ASP A N 1
ATOM 694 C CA . ASP A 1 88 ? 4.309 3.071 19.167 1.00 88.88 88 ASP A CA 1
ATOM 695 C C . ASP A 1 88 ? 3.881 2.984 17.699 1.00 88.88 88 ASP A C 1
ATOM 697 O O . ASP A 1 88 ? 4.194 3.851 16.886 1.00 88.88 88 ASP A O 1
ATOM 701 N N . HIS A 1 89 ? 3.177 1.915 17.343 1.00 90.88 89 HIS A N 1
ATOM 702 C CA . HIS A 1 89 ? 2.759 1.637 15.962 1.00 90.88 89 HIS A CA 1
ATOM 703 C C . HIS A 1 89 ? 1.244 1.436 15.818 1.00 90.88 89 HIS A C 1
ATOM 705 O O . HIS A 1 89 ? 0.762 1.078 14.745 1.00 90.88 89 HIS A O 1
ATOM 711 N N . HIS A 1 90 ? 0.483 1.667 16.889 1.00 92.62 90 HIS A N 1
ATOM 712 C CA . HIS A 1 90 ? -0.974 1.622 16.848 1.00 92.62 90 HIS A CA 1
ATOM 713 C C . HIS A 1 90 ? -1.527 2.969 16.385 1.00 92.62 90 HIS A C 1
ATOM 715 O O . HIS A 1 90 ? -1.164 4.009 16.930 1.00 92.62 90 HIS A O 1
ATOM 721 N N . ILE A 1 91 ? -2.402 2.959 15.382 1.00 93.69 91 ILE A N 1
ATOM 722 C CA . ILE A 1 91 ? -2.957 4.164 14.748 1.00 93.69 91 ILE A CA 1
ATOM 723 C C . ILE A 1 91 ? -4.475 4.048 14.627 1.00 93.69 91 ILE A C 1
ATOM 725 O O . ILE A 1 91 ? -5.005 2.943 14.538 1.00 93.69 91 ILE A O 1
ATOM 729 N N . ALA A 1 92 ? -5.175 5.181 14.608 1.00 91.56 92 ALA A N 1
ATOM 730 C CA . ALA A 1 92 ? -6.583 5.230 14.223 1.00 91.56 92 ALA A CA 1
ATOM 731 C C . ALA A 1 92 ? -6.671 5.514 12.718 1.00 91.56 92 ALA A C 1
ATOM 733 O O . ALA A 1 92 ? -6.441 6.645 12.291 1.00 91.56 92 ALA A O 1
ATOM 734 N N . ALA A 1 93 ? -6.954 4.490 11.915 1.00 90.19 93 ALA A N 1
ATOM 735 C CA . ALA A 1 93 ? -7.013 4.613 10.461 1.00 90.19 93 ALA A CA 1
ATOM 736 C C . ALA A 1 93 ? -8.044 3.665 9.842 1.00 90.19 93 ALA A C 1
ATOM 738 O O . ALA A 1 93 ? -8.477 2.702 10.473 1.00 90.19 93 ALA A O 1
ATOM 739 N N . ASP A 1 94 ? -8.445 3.958 8.609 1.00 87.81 94 ASP A N 1
ATOM 740 C CA . ASP A 1 94 ? -9.193 3.027 7.771 1.00 87.81 94 ASP A CA 1
ATOM 741 C C . ASP A 1 94 ? -8.209 2.022 7.159 1.00 87.81 94 ASP A C 1
ATOM 743 O O . ASP A 1 94 ? -7.217 2.411 6.543 1.00 87.81 94 ASP A O 1
ATOM 747 N N . GLU A 1 95 ? -8.452 0.728 7.366 1.00 82.62 95 GLU A N 1
ATOM 748 C CA . GLU A 1 95 ? -7.509 -0.334 7.000 1.00 82.62 95 GLU A CA 1
ATOM 749 C C . GLU A 1 95 ? -7.235 -0.380 5.497 1.00 82.62 95 GLU A C 1
ATOM 751 O O . GLU A 1 95 ? -6.073 -0.370 5.084 1.00 82.62 95 GLU A O 1
ATOM 756 N N . ALA A 1 96 ? -8.290 -0.372 4.680 1.00 77.38 96 ALA A N 1
ATOM 757 C CA . ALA A 1 96 ? -8.164 -0.466 3.232 1.00 77.38 96 ALA A CA 1
ATOM 758 C C . ALA A 1 96 ? -7.467 0.776 2.667 1.00 77.38 96 ALA A C 1
ATOM 760 O O . ALA A 1 96 ? -6.549 0.669 1.852 1.00 77.38 96 ALA A O 1
ATOM 761 N N . ARG A 1 97 ? -7.844 1.969 3.148 1.00 85.81 97 ARG A N 1
ATOM 762 C CA . ARG A 1 97 ? -7.243 3.230 2.687 1.00 85.81 97 ARG A CA 1
ATOM 763 C C . ARG A 1 97 ? -5.800 3.391 3.149 1.00 85.81 97 ARG A C 1
ATOM 765 O O . ARG A 1 97 ? -4.970 3.891 2.392 1.00 85.81 97 ARG A O 1
ATOM 772 N N . PHE A 1 98 ? -5.472 2.934 4.354 1.00 89.12 98 PHE A N 1
ATOM 773 C CA . PHE A 1 98 ? -4.097 2.915 4.837 1.00 89.12 98 PHE A CA 1
ATOM 774 C C . PHE A 1 98 ? -3.222 1.972 4.001 1.00 89.12 98 PHE A C 1
ATOM 776 O O . PHE A 1 98 ? -2.156 2.378 3.535 1.00 89.12 98 PHE A O 1
ATOM 783 N N . GLN A 1 99 ? -3.686 0.745 3.744 1.00 85.00 99 GLN A N 1
ATOM 784 C CA . GLN A 1 99 ? -2.981 -0.196 2.870 1.00 85.00 99 GLN A CA 1
ATOM 785 C C . GLN A 1 99 ? -2.787 0.374 1.456 1.00 85.00 99 GLN A C 1
ATOM 787 O O . GLN A 1 99 ? -1.694 0.251 0.906 1.00 85.00 99 GLN A O 1
ATOM 792 N N . GLN A 1 100 ? -3.794 1.062 0.903 1.00 83.75 100 GLN A N 1
ATOM 793 C CA . GLN A 1 100 ? -3.720 1.727 -0.405 1.00 83.75 100 GLN A CA 1
ATOM 794 C C . GLN A 1 100 ? -2.599 2.778 -0.457 1.00 83.75 100 GLN A C 1
ATOM 796 O O . GLN A 1 100 ? -1.843 2.810 -1.429 1.00 83.75 100 GLN A O 1
ATOM 801 N N . ILE A 1 101 ? -2.427 3.594 0.596 1.00 90.38 101 ILE A N 1
ATOM 802 C CA . ILE A 1 101 ? -1.317 4.561 0.679 1.00 90.38 101 ILE A CA 1
ATOM 803 C C . ILE A 1 101 ? 0.028 3.827 0.610 1.00 90.38 101 ILE A C 1
ATOM 805 O O . ILE A 1 101 ? 0.868 4.153 -0.229 1.00 90.38 101 ILE A O 1
ATOM 809 N N . ILE A 1 102 ? 0.235 2.821 1.466 1.00 92.00 102 ILE A N 1
ATOM 810 C CA . ILE A 1 102 ? 1.503 2.076 1.527 1.00 92.00 102 ILE A CA 1
ATOM 811 C C . ILE A 1 102 ? 1.792 1.367 0.199 1.00 92.00 102 ILE A C 1
ATOM 813 O O . ILE A 1 102 ? 2.922 1.410 -0.295 1.00 92.00 102 ILE A O 1
ATOM 817 N N . TRP A 1 103 ? 0.772 0.761 -0.406 1.00 88.44 103 TRP A N 1
ATOM 818 C CA . TRP A 1 103 ? 0.881 0.071 -1.685 1.00 88.44 103 TRP A CA 1
ATOM 819 C C . TRP A 1 103 ? 1.302 1.027 -2.802 1.00 88.44 103 TRP A C 1
ATOM 821 O O . TRP A 1 103 ? 2.278 0.756 -3.500 1.00 88.44 103 TRP A O 1
ATOM 831 N N . ASN A 1 104 ? 0.652 2.189 -2.913 1.00 85.44 104 ASN A N 1
ATOM 832 C CA . ASN A 1 104 ? 0.992 3.209 -3.906 1.00 85.44 104 ASN A CA 1
ATOM 833 C C . ASN A 1 104 ? 2.432 3.719 -3.750 1.00 85.44 104 ASN A C 1
ATOM 835 O O . ASN A 1 104 ? 3.144 3.885 -4.745 1.00 85.44 104 ASN A O 1
ATOM 839 N N . LEU A 1 105 ? 2.890 3.940 -2.513 1.00 91.75 105 LEU A N 1
ATOM 840 C CA . LEU A 1 105 ? 4.270 4.356 -2.251 1.00 91.75 105 LEU A CA 1
ATOM 841 C C . LEU A 1 105 ? 5.278 3.274 -2.669 1.00 91.75 105 LEU A C 1
ATOM 843 O O . LEU A 1 105 ? 6.256 3.582 -3.351 1.00 91.75 105 LEU A O 1
ATOM 847 N N . LEU A 1 106 ? 5.023 2.005 -2.336 1.00 89.56 106 LEU A N 1
ATOM 848 C CA . LEU A 1 106 ? 5.886 0.885 -2.729 1.00 89.56 106 LEU A CA 1
ATOM 849 C C . LEU A 1 106 ? 5.902 0.665 -4.245 1.00 89.56 106 LEU A C 1
ATOM 851 O O . LEU A 1 106 ? 6.968 0.489 -4.833 1.00 89.56 106 LEU A O 1
ATOM 855 N N . LYS A 1 107 ? 4.743 0.732 -4.904 1.00 86.00 107 LYS A N 1
ATOM 856 C CA . LYS A 1 107 ? 4.640 0.613 -6.363 1.00 86.00 107 LYS A CA 1
ATOM 857 C C . LYS A 1 107 ? 5.422 1.708 -7.073 1.00 86.00 107 LYS A C 1
ATOM 859 O O . LYS A 1 107 ? 6.133 1.411 -8.033 1.00 86.00 107 LYS A O 1
ATOM 864 N N . ASN A 1 108 ? 5.357 2.943 -6.578 1.00 86.62 108 ASN A N 1
ATOM 865 C CA . ASN A 1 108 ? 6.193 4.029 -7.086 1.00 86.62 108 ASN A CA 1
ATOM 866 C C . ASN A 1 108 ? 7.681 3.738 -6.866 1.00 86.62 108 ASN A C 1
ATOM 868 O O . ASN A 1 108 ? 8.458 3.825 -7.818 1.00 86.62 108 ASN A O 1
ATOM 872 N N . ALA A 1 109 ? 8.073 3.290 -5.673 1.00 89.25 109 ALA A N 1
ATOM 873 C CA . ALA A 1 109 ? 9.454 2.908 -5.397 1.00 89.25 109 ALA A CA 1
ATOM 874 C C . ALA A 1 109 ? 9.957 1.824 -6.369 1.00 89.25 109 ALA A C 1
ATOM 876 O O . ALA A 1 109 ? 11.024 1.979 -6.960 1.00 89.25 109 ALA A O 1
ATOM 877 N N . PHE A 1 110 ? 9.187 0.762 -6.632 1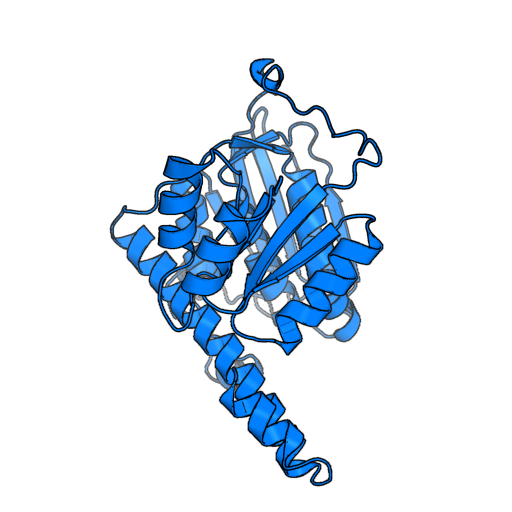.00 87.38 110 PHE A N 1
ATOM 878 C CA . PHE A 1 110 ? 9.578 -0.286 -7.590 1.00 87.38 110 PHE A CA 1
ATOM 879 C C . PHE A 1 110 ? 9.592 0.197 -9.034 1.00 87.38 110 PHE A C 1
ATOM 881 O O . PHE A 1 110 ? 10.386 -0.277 -9.852 1.00 87.38 110 PHE A O 1
ATOM 888 N N . LYS A 1 111 ? 8.679 1.102 -9.384 1.00 81.31 111 LYS A N 1
ATOM 889 C CA . LYS A 1 111 ? 8.566 1.684 -10.719 1.00 81.31 111 LYS A CA 1
ATOM 890 C C . LYS A 1 111 ? 9.796 2.519 -11.064 1.00 81.31 111 LYS A C 1
ATOM 892 O O . LYS A 1 111 ? 10.336 2.331 -12.150 1.00 81.31 111 LYS A O 1
ATOM 897 N N . PHE A 1 112 ? 10.243 3.365 -10.138 1.00 83.62 112 PHE A N 1
ATOM 898 C CA . PHE A 1 112 ? 11.315 4.339 -10.356 1.00 83.62 112 PHE A CA 1
ATOM 899 C C . PHE A 1 112 ? 12.699 3.879 -9.876 1.00 83.62 112 PHE A C 1
ATOM 901 O O . PHE A 1 112 ? 13.704 4.498 -10.238 1.00 83.62 112 PHE A O 1
ATOM 908 N N . SER A 1 113 ? 12.772 2.773 -9.128 1.00 85.06 113 SER A N 1
ATOM 909 C CA . SER A 1 113 ? 14.033 2.116 -8.775 1.00 85.06 113 SER A CA 1
ATOM 910 C C . SER A 1 113 ? 14.765 1.573 -9.996 1.00 85.06 113 SER A C 1
ATOM 912 O O . SER A 1 113 ? 14.173 1.023 -10.929 1.00 85.06 113 SER A O 1
ATOM 914 N N . ARG A 1 114 ? 16.095 1.660 -9.950 1.00 82.38 114 ARG A N 1
ATOM 915 C CA . ARG A 1 114 ? 16.979 1.001 -10.916 1.00 82.38 114 ARG A CA 1
ATOM 916 C C . ARG A 1 114 ? 16.926 -0.518 -10.745 1.00 82.38 114 ARG A C 1
ATOM 918 O O . ARG A 1 114 ? 16.625 -1.027 -9.667 1.00 82.38 114 ARG A O 1
ATOM 925 N N . GLN A 1 115 ? 17.266 -1.251 -11.802 1.00 77.75 115 GLN A N 1
ATOM 926 C CA . GLN A 1 115 ? 17.383 -2.708 -11.735 1.00 77.75 115 GLN A CA 1
ATOM 927 C C . GLN A 1 115 ? 18.428 -3.105 -10.677 1.00 77.75 115 GLN A C 1
ATOM 929 O O . GLN A 1 115 ? 19.484 -2.480 -10.599 1.00 77.75 115 GLN A O 1
ATOM 934 N N . ALA A 1 116 ? 18.124 -4.110 -9.850 1.00 79.12 116 ALA A N 1
ATOM 935 C CA . ALA A 1 116 ? 18.945 -4.502 -8.692 1.00 79.12 116 ALA A CA 1
ATOM 936 C C . ALA A 1 116 ? 19.160 -3.417 -7.607 1.00 79.12 116 ALA A C 1
ATOM 938 O O . ALA A 1 116 ? 20.013 -3.572 -6.723 1.00 79.12 116 ALA A O 1
ATOM 939 N N . GLY A 1 117 ? 18.369 -2.340 -7.641 1.00 85.25 117 GLY A N 1
ATOM 940 C CA . GLY A 1 117 ? 18.350 -1.303 -6.613 1.00 85.25 117 GLY A CA 1
ATOM 941 C C . GLY A 1 117 ? 17.754 -1.783 -5.289 1.00 85.25 117 GLY A C 1
ATOM 942 O O . GLY A 1 117 ? 17.178 -2.874 -5.188 1.00 85.25 117 GLY A O 1
ATOM 943 N N . LYS A 1 118 ? 17.904 -0.958 -4.254 1.00 91.69 118 LYS A N 1
ATOM 944 C CA . LYS A 1 118 ? 17.314 -1.196 -2.938 1.00 91.69 118 LYS A CA 1
ATOM 945 C C . LYS A 1 118 ? 16.061 -0.342 -2.743 1.00 91.69 118 LYS A C 1
ATOM 947 O O . LYS A 1 118 ? 16.054 0.846 -3.051 1.00 91.69 118 LYS A O 1
ATOM 952 N N . VAL A 1 119 ? 15.027 -0.964 -2.182 1.00 94.06 119 VAL A N 1
ATOM 953 C CA . VAL A 1 119 ? 13.844 -0.279 -1.651 1.00 94.06 119 VAL A CA 1
ATOM 954 C C . VAL A 1 119 ? 13.738 -0.631 -0.178 1.00 94.06 119 VAL A C 1
ATOM 956 O O . VAL A 1 119 ? 13.832 -1.800 0.194 1.00 94.06 119 VAL A O 1
ATOM 959 N N . MET A 1 120 ? 13.580 0.368 0.675 1.00 95.81 120 MET A N 1
ATOM 960 C CA . MET A 1 120 ? 13.495 0.184 2.115 1.00 95.81 120 MET A CA 1
ATOM 961 C C . MET A 1 120 ? 12.214 0.811 2.640 1.00 95.81 120 MET A C 1
ATOM 963 O O . MET A 1 120 ? 11.955 1.983 2.392 1.00 95.81 120 MET A O 1
ATOM 967 N N . ILE A 1 121 ? 11.451 0.042 3.408 1.00 96.75 121 ILE A N 1
ATOM 968 C CA . ILE A 1 121 ? 10.366 0.562 4.232 1.00 96.75 121 ILE A CA 1
ATOM 969 C C . ILE A 1 121 ? 10.796 0.519 5.694 1.00 96.75 121 ILE A C 1
ATOM 971 O O . ILE A 1 121 ? 11.297 -0.499 6.178 1.00 96.75 121 ILE A O 1
ATOM 975 N N . SER A 1 122 ? 10.650 1.633 6.398 1.00 96.69 122 SER A N 1
ATOM 976 C CA . SER A 1 122 ? 11.042 1.758 7.798 1.00 96.69 122 SER A CA 1
ATOM 977 C C . SER A 1 122 ? 9.977 2.459 8.625 1.00 96.69 122 SER A C 1
ATOM 979 O O . SER A 1 122 ? 9.159 3.204 8.091 1.00 96.69 122 SER A O 1
ATOM 981 N N . SER A 1 123 ? 9.991 2.219 9.937 1.00 96.50 123 SER A N 1
ATOM 982 C CA . SER A 1 123 ? 9.163 2.963 10.886 1.00 96.50 123 SER A CA 1
ATOM 983 C C . SER A 1 123 ? 9.987 3.522 12.039 1.00 96.50 123 SER A C 1
ATOM 985 O O . SER A 1 123 ? 10.912 2.867 12.532 1.00 96.50 123 SER A O 1
ATOM 987 N N . THR A 1 124 ? 9.646 4.736 12.465 1.00 95.38 124 THR A N 1
ATOM 988 C CA . THR A 1 124 ? 10.263 5.450 13.587 1.00 95.38 124 THR A CA 1
ATOM 989 C C . THR A 1 124 ? 9.206 6.209 14.394 1.00 95.38 124 THR A C 1
ATOM 991 O O . THR A 1 124 ? 8.145 6.561 13.879 1.00 95.38 124 THR A O 1
ATOM 994 N N . ASN A 1 125 ? 9.509 6.480 15.666 1.00 92.38 125 ASN A N 1
ATOM 995 C CA . ASN A 1 125 ? 8.775 7.440 16.489 1.00 92.38 125 ASN A CA 1
ATOM 996 C C . ASN A 1 125 ? 9.689 8.643 16.748 1.00 92.38 125 ASN A C 1
ATOM 998 O O . ASN A 1 125 ? 10.528 8.598 17.643 1.00 92.38 125 ASN A O 1
ATOM 1002 N N . GLU A 1 126 ? 9.593 9.689 15.922 1.00 83.94 126 GLU A N 1
ATOM 1003 C CA . GLU A 1 126 ? 10.415 10.907 16.074 1.00 83.94 126 GLU A CA 1
ATOM 1004 C C . GLU A 1 126 ? 10.007 11.735 17.298 1.00 83.94 126 GLU A C 1
ATOM 1006 O O . GLU A 1 126 ? 10.828 12.429 17.894 1.00 83.94 126 GLU A O 1
ATOM 1011 N N . SER A 1 127 ? 8.739 11.632 17.692 1.00 83.25 127 SER A N 1
ATOM 1012 C CA . SER A 1 127 ? 8.202 12.208 18.915 1.00 83.25 127 SER A CA 1
ATOM 1013 C C . SER A 1 127 ? 7.243 11.216 19.586 1.00 83.25 127 SER A C 1
ATOM 1015 O O . SER A 1 127 ? 6.746 10.293 18.925 1.00 83.25 127 SER A O 1
ATOM 1017 N N . PRO A 1 128 ? 6.981 11.360 20.900 1.00 78.06 128 PRO A N 1
ATOM 1018 C CA . PRO A 1 128 ? 5.956 10.571 21.567 1.00 78.06 128 PRO A CA 1
ATOM 1019 C C . PRO A 1 128 ? 4.614 10.746 20.858 1.00 78.06 128 PRO A C 1
ATOM 1021 O O . PRO A 1 128 ? 4.251 11.854 20.473 1.00 78.06 128 PRO A O 1
ATOM 1024 N N . GLN A 1 129 ? 3.860 9.659 20.731 1.00 86.06 129 GLN A N 1
ATOM 1025 C CA . GLN A 1 129 ? 2.543 9.650 20.088 1.00 86.06 129 GLN A CA 1
ATOM 1026 C C . GLN A 1 129 ? 2.537 9.898 18.568 1.00 86.06 129 GLN A C 1
ATOM 1028 O O . GLN A 1 129 ? 1.510 10.268 17.992 1.00 86.06 129 GLN A O 1
ATOM 1033 N N . GLN A 1 130 ? 3.668 9.703 17.892 1.00 93.00 130 GLN A N 1
ATOM 1034 C CA . GLN A 1 130 ? 3.774 9.910 16.452 1.00 93.00 130 GLN A CA 1
ATOM 1035 C C . GLN A 1 130 ? 4.491 8.737 15.794 1.00 93.00 130 GLN A C 1
ATOM 1037 O O . GLN A 1 130 ? 5.584 8.356 16.204 1.00 93.00 130 GLN A O 1
ATOM 1042 N N . LEU A 1 131 ? 3.876 8.172 14.760 1.00 95.06 131 LEU A N 1
ATOM 1043 C CA . LEU A 1 131 ? 4.450 7.130 13.922 1.00 95.06 131 LEU A CA 1
ATOM 1044 C C . LEU A 1 131 ? 4.800 7.744 12.574 1.00 95.06 131 LEU A C 1
ATOM 1046 O O . LEU A 1 131 ? 3.927 8.283 11.893 1.00 95.06 131 LEU A O 1
ATOM 1050 N N . THR A 1 132 ? 6.060 7.604 12.177 1.00 97.00 132 THR A N 1
ATOM 1051 C CA . THR A 1 132 ? 6.520 7.930 10.831 1.00 97.00 132 THR A CA 1
ATOM 1052 C C . THR A 1 132 ? 6.894 6.641 10.113 1.00 97.00 132 THR A C 1
ATOM 1054 O O . THR A 1 132 ? 7.752 5.894 10.575 1.00 97.00 132 THR A O 1
ATOM 1057 N N . ILE A 1 133 ? 6.257 6.382 8.973 1.00 97.06 133 ILE A N 1
ATOM 1058 C CA . ILE A 1 133 ? 6.594 5.299 8.048 1.00 97.06 133 ILE A CA 1
ATOM 1059 C C . ILE A 1 133 ? 7.264 5.924 6.836 1.00 97.06 133 ILE A C 1
ATOM 1061 O O . ILE A 1 133 ? 6.688 6.802 6.198 1.00 97.06 133 ILE A O 1
ATOM 1065 N N . SER A 1 134 ? 8.470 5.473 6.509 1.00 97.19 134 SER A N 1
ATOM 1066 C CA . SER A 1 134 ? 9.218 5.971 5.357 1.00 97.19 134 SER A CA 1
ATOM 1067 C C . SER A 1 134 ? 9.432 4.876 4.324 1.00 97.19 134 SER A C 1
ATOM 1069 O O . SER A 1 134 ? 9.857 3.777 4.669 1.00 97.19 134 SER A O 1
ATOM 1071 N N . VAL A 1 135 ? 9.164 5.190 3.058 1.00 96.44 135 VAL A N 1
ATOM 1072 C CA . VAL A 1 135 ? 9.508 4.365 1.896 1.00 96.44 135 VAL A CA 1
ATOM 1073 C C . VAL A 1 135 ? 10.611 5.081 1.134 1.00 96.44 135 VAL A C 1
ATOM 1075 O O . VAL A 1 135 ? 10.399 6.179 0.627 1.00 96.44 135 VAL A O 1
ATOM 1078 N N . GLN A 1 136 ? 11.786 4.463 1.084 1.00 95.75 136 GLN A N 1
ATOM 1079 C CA . GLN A 1 136 ? 12.975 4.980 0.422 1.00 95.75 136 GLN A CA 1
ATOM 1080 C C . GLN A 1 136 ? 13.352 4.090 -0.761 1.00 95.75 136 GLN A C 1
ATOM 1082 O O . GLN A 1 136 ? 13.418 2.867 -0.623 1.00 95.75 136 GLN A O 1
ATOM 1087 N N . ASP A 1 137 ? 13.664 4.704 -1.896 1.00 93.69 137 ASP A N 1
ATOM 1088 C CA . ASP A 1 137 ? 14.185 4.038 -3.087 1.00 93.69 137 ASP A CA 1
ATOM 1089 C C . ASP A 1 137 ? 15.546 4.601 -3.521 1.00 93.69 137 ASP A C 1
ATOM 1091 O O . ASP A 1 137 ? 15.894 5.737 -3.210 1.00 93.69 137 ASP A O 1
ATOM 1095 N N . GLU A 1 138 ? 16.318 3.801 -4.260 1.00 89.38 138 GLU A N 1
ATOM 1096 C CA . GLU A 1 138 ? 17.571 4.206 -4.925 1.00 89.38 138 GLU A CA 1
ATOM 1097 C C . GLU A 1 138 ? 17.354 4.455 -6.432 1.00 89.38 138 GLU A C 1
ATOM 1099 O O . GLU A 1 138 ? 18.135 4.033 -7.295 1.00 89.38 138 GLU A O 1
ATOM 1104 N N . GLY A 1 139 ? 16.222 5.067 -6.770 1.00 87.12 139 GLY A N 1
ATOM 1105 C CA . GLY A 1 139 ? 15.775 5.295 -8.132 1.00 87.12 139 GLY A CA 1
ATOM 1106 C C . GLY A 1 139 ? 16.326 6.550 -8.799 1.00 87.12 139 GLY A C 1
ATOM 1107 O O . GLY A 1 139 ? 17.369 7.107 -8.449 1.00 87.12 139 GLY A O 1
ATOM 1108 N N . ILE A 1 140 ? 15.590 6.999 -9.815 1.00 84.88 140 ILE A N 1
ATOM 1109 C CA . ILE A 1 140 ? 15.927 8.177 -10.628 1.00 84.88 140 ILE A CA 1
ATOM 1110 C C . ILE A 1 140 ? 15.888 9.499 -9.852 1.00 84.88 140 ILE A C 1
ATOM 1112 O O . ILE A 1 140 ? 16.353 10.502 -10.381 1.00 84.88 140 ILE A O 1
ATOM 1116 N N . GLY A 1 141 ? 15.380 9.511 -8.617 1.00 86.44 141 GLY A N 1
ATOM 1117 C CA . GLY A 1 141 ? 15.196 10.727 -7.827 1.00 86.44 141 GLY A CA 1
ATOM 1118 C C . GLY A 1 141 ? 14.156 11.682 -8.414 1.00 86.44 141 GLY A C 1
ATOM 1119 O O . GLY A 1 141 ? 13.489 11.377 -9.403 1.00 86.44 141 GLY A O 1
ATOM 1120 N N . ILE A 1 142 ? 13.994 12.835 -7.771 1.00 86.81 142 ILE A N 1
ATOM 1121 C CA . ILE A 1 142 ? 12.992 13.845 -8.125 1.00 86.81 142 ILE A CA 1
ATOM 1122 C C . ILE A 1 142 ? 13.716 15.177 -8.305 1.00 86.81 142 ILE A C 1
ATOM 1124 O O . ILE A 1 142 ? 14.560 15.546 -7.489 1.00 86.81 142 ILE A O 1
ATOM 1128 N N . ALA A 1 143 ? 13.413 15.889 -9.389 1.00 86.69 143 ALA A N 1
ATOM 1129 C CA . ALA A 1 143 ? 13.976 17.212 -9.618 1.00 86.69 143 ALA A CA 1
ATOM 1130 C C . ALA A 1 143 ? 13.411 18.227 -8.595 1.00 86.69 143 ALA A C 1
ATOM 1132 O O . ALA A 1 143 ? 12.229 18.128 -8.243 1.00 86.69 143 ALA A O 1
ATOM 1133 N N . PRO A 1 144 ? 14.213 19.190 -8.098 1.00 84.38 144 PRO A N 1
ATOM 1134 C CA . PRO A 1 144 ? 13.778 20.127 -7.056 1.00 84.38 144 PRO A CA 1
ATOM 1135 C C . PRO A 1 144 ? 12.549 20.967 -7.424 1.00 84.38 144 PRO A C 1
ATOM 1137 O O . PRO A 1 144 ? 11.758 21.302 -6.555 1.00 84.38 144 PRO A O 1
ATOM 1140 N N . ASP A 1 145 ? 12.368 21.284 -8.702 1.00 83.12 145 ASP A N 1
ATOM 1141 C CA . ASP A 1 145 ? 11.220 22.019 -9.243 1.00 83.12 145 ASP A CA 1
ATOM 1142 C C . ASP A 1 145 ? 9.938 21.173 -9.307 1.00 83.12 145 ASP A C 1
ATOM 1144 O O . ASP A 1 145 ? 8.828 21.701 -9.264 1.00 83.12 145 ASP A O 1
ATOM 1148 N N . VAL A 1 146 ? 10.081 19.848 -9.378 1.00 82.19 146 VAL A N 1
ATOM 1149 C CA . VAL A 1 146 ? 8.957 18.910 -9.477 1.00 82.19 146 VAL A CA 1
ATOM 1150 C C . VAL A 1 146 ? 8.474 18.475 -8.091 1.00 82.19 146 VAL A C 1
ATOM 1152 O O . VAL A 1 146 ? 7.294 18.169 -7.934 1.00 82.19 146 VAL A O 1
ATOM 1155 N N . ILE A 1 147 ? 9.341 18.478 -7.069 1.00 83.12 147 ILE A N 1
ATOM 1156 C CA . ILE A 1 147 ? 9.047 17.922 -5.734 1.00 83.12 147 ILE A CA 1
ATOM 1157 C C . ILE A 1 147 ? 7.826 18.550 -5.051 1.00 83.12 147 ILE A C 1
ATOM 1159 O O . ILE A 1 147 ? 7.105 17.861 -4.333 1.00 83.12 147 ILE A O 1
ATOM 1163 N N . GLU A 1 148 ? 7.560 19.832 -5.296 1.00 81.88 148 GLU A N 1
ATOM 1164 C CA . GLU A 1 148 ? 6.405 20.535 -4.728 1.00 81.88 148 GLU A CA 1
ATOM 1165 C C . GLU A 1 148 ? 5.087 20.118 -5.398 1.00 81.88 148 GLU A C 1
ATOM 1167 O O . GLU A 1 148 ? 4.028 20.157 -4.771 1.00 81.88 148 GLU A O 1
ATOM 1172 N N . ARG A 1 149 ? 5.165 19.661 -6.654 1.00 83.38 149 ARG A N 1
ATOM 1173 C CA . ARG A 1 149 ? 4.026 19.360 -7.531 1.00 83.38 149 ARG A CA 1
ATOM 1174 C C . ARG A 1 149 ? 3.789 17.867 -7.753 1.00 83.38 149 ARG A C 1
ATOM 1176 O O . ARG A 1 149 ? 2.772 17.501 -8.323 1.00 83.38 149 ARG A O 1
ATOM 1183 N N . ILE A 1 150 ? 4.652 16.971 -7.260 1.00 84.69 150 ILE A N 1
ATOM 1184 C CA . ILE A 1 150 ? 4.492 15.505 -7.429 1.00 84.69 150 ILE A CA 1
ATOM 1185 C C . ILE A 1 150 ? 3.173 14.939 -6.887 1.00 84.69 150 ILE A C 1
ATOM 1187 O O . ILE A 1 150 ? 2.807 13.811 -7.211 1.00 84.69 150 ILE A O 1
ATOM 1191 N N . PHE A 1 151 ? 2.505 15.674 -5.999 1.00 84.69 151 PHE A N 1
ATOM 1192 C CA . PHE A 1 151 ? 1.220 15.277 -5.439 1.00 84.69 151 PHE A CA 1
ATOM 1193 C C . PHE A 1 151 ? 0.030 15.898 -6.175 1.00 84.69 151 PHE A C 1
ATOM 1195 O O . PHE A 1 151 ? -1.111 15.646 -5.786 1.00 84.69 151 PHE A O 1
ATOM 1202 N N . ASP A 1 152 ? 0.273 16.723 -7.191 1.00 79.75 152 ASP A N 1
ATOM 1203 C CA . ASP A 1 152 ? -0.787 17.292 -8.007 1.00 79.75 152 ASP A CA 1
ATOM 1204 C C . ASP A 1 152 ? -1.327 16.209 -8.957 1.00 79.75 152 ASP A C 1
ATOM 1206 O O . ASP A 1 152 ? -0.552 15.434 -9.530 1.00 79.75 152 ASP A O 1
ATOM 1210 N N . PRO A 1 153 ? -2.658 16.109 -9.133 1.00 73.75 153 PRO A N 1
ATOM 1211 C CA . PRO A 1 153 ? -3.241 15.133 -10.043 1.00 73.75 153 PRO A CA 1
ATOM 1212 C C . PRO A 1 153 ? -2.692 15.290 -11.462 1.00 73.75 153 PRO A C 1
ATOM 1214 O O . PRO A 1 153 ? -2.589 16.404 -11.973 1.00 73.75 153 PRO A O 1
ATOM 1217 N N . PHE A 1 154 ? -2.405 14.162 -12.113 1.00 67.81 154 PHE A N 1
ATOM 1218 C CA . PHE A 1 154 ? -1.873 14.090 -13.481 1.00 67.81 154 PHE A CA 1
ATOM 1219 C C . PHE A 1 154 ? -0.451 14.633 -13.657 1.00 67.81 154 PHE A C 1
ATOM 1221 O O . PHE A 1 154 ? 0.065 14.626 -14.781 1.00 67.81 154 PHE A O 1
ATOM 1228 N N . GLU A 1 155 ? 0.215 15.036 -12.571 1.00 69.56 155 GLU A N 1
ATOM 1229 C CA . GLU A 1 155 ? 1.611 15.431 -12.645 1.00 69.56 155 GLU A CA 1
ATOM 1230 C C . GLU A 1 155 ? 2.476 14.194 -12.902 1.00 69.56 155 GLU A C 1
ATOM 1232 O O . GLU A 1 155 ? 2.492 13.199 -12.173 1.00 69.56 155 GLU A O 1
ATOM 1237 N N . GLN A 1 156 ? 3.193 14.249 -14.013 1.00 59.81 156 GLN A N 1
ATOM 1238 C CA . GLN A 1 156 ? 4.167 13.261 -14.437 1.00 59.81 156 GLN A CA 1
ATOM 1239 C C . GLN A 1 156 ? 5.334 14.066 -14.970 1.00 59.81 156 GLN A C 1
ATOM 1241 O O . GLN A 1 156 ? 5.096 14.967 -15.775 1.00 59.81 156 GLN A O 1
ATOM 1246 N N . GLY A 1 157 ? 6.554 13.759 -14.525 1.00 59.38 157 GLY A N 1
ATOM 1247 C CA . GLY A 1 157 ? 7.770 14.446 -14.971 1.00 59.38 157 GLY A CA 1
ATOM 1248 C C . GLY A 1 157 ? 7.977 14.424 -16.495 1.00 59.38 157 GLY A C 1
ATOM 1249 O O . GLY A 1 157 ? 7.084 14.081 -17.272 1.00 59.38 157 GLY A O 1
ATOM 1250 N N . GLU A 1 158 ? 9.174 14.800 -16.946 1.00 53.56 158 GLU A N 1
ATOM 1251 C CA . GLU A 1 158 ? 9.489 15.000 -18.369 1.00 53.56 158 GLU A CA 1
ATOM 1252 C C . GLU A 1 158 ? 8.920 13.931 -19.328 1.00 53.56 158 GLU A C 1
ATOM 1254 O O . GLU A 1 158 ? 8.858 12.738 -19.022 1.00 53.56 158 GLU A O 1
ATOM 1259 N N . ARG A 1 159 ? 8.546 14.366 -20.544 1.00 42.53 159 ARG A N 1
ATOM 1260 C CA . ARG A 1 159 ? 7.926 13.540 -21.605 1.00 42.53 159 ARG A CA 1
ATOM 1261 C C . ARG A 1 159 ? 8.642 12.203 -21.872 1.00 42.53 159 ARG A C 1
ATOM 1263 O O . ARG A 1 159 ? 7.968 11.238 -22.208 1.00 42.53 159 ARG A O 1
ATOM 1270 N N . SER A 1 160 ? 9.958 12.119 -21.667 1.00 41.62 160 SER A N 1
ATOM 1271 C CA . SER A 1 160 ? 10.770 10.900 -21.837 1.00 41.62 160 SER A CA 1
ATOM 1272 C C . SER A 1 160 ? 10.447 9.783 -20.826 1.00 41.62 160 SER A C 1
ATOM 1274 O O . SER A 1 160 ? 10.638 8.601 -21.115 1.00 41.62 160 SER A O 1
ATOM 1276 N N . LEU A 1 161 ? 9.912 10.125 -19.648 1.00 44.81 161 LEU A N 1
ATOM 1277 C CA . LEU A 1 161 ? 9.467 9.171 -18.625 1.00 44.81 161 LEU A CA 1
ATOM 1278 C C . LEU A 1 161 ? 8.034 8.673 -18.872 1.00 44.81 161 LEU A C 1
ATOM 1280 O O . LEU A 1 161 ? 7.693 7.572 -18.429 1.00 44.81 161 LEU A O 1
ATOM 1284 N N . LYS A 1 162 ? 7.214 9.441 -19.611 1.00 43.59 162 LYS A N 1
ATOM 1285 C CA . LYS A 1 162 ? 5.829 9.072 -19.963 1.00 43.59 162 LYS A CA 1
ATOM 1286 C C . LYS A 1 162 ? 5.777 7.821 -20.841 1.00 43.59 162 LYS A C 1
ATOM 1288 O O . LYS A 1 162 ? 4.959 6.941 -20.592 1.00 43.59 162 LYS A O 1
ATOM 1293 N N . GLU A 1 163 ? 6.700 7.706 -21.794 1.00 37.47 163 GLU A N 1
ATOM 1294 C CA . GLU A 1 163 ? 6.785 6.565 -22.720 1.00 37.47 163 GLU A CA 1
ATOM 1295 C C . GLU A 1 163 ? 7.347 5.297 -22.061 1.00 37.47 163 GLU A C 1
ATOM 1297 O O . GLU A 1 163 ? 6.972 4.187 -22.429 1.00 37.47 163 GLU A O 1
ATOM 1302 N N . ARG A 1 164 ? 8.224 5.436 -21.056 1.00 39.59 164 ARG A N 1
ATOM 1303 C CA . ARG A 1 164 ? 8.893 4.289 -20.419 1.00 39.59 164 ARG A CA 1
ATOM 1304 C C . ARG A 1 164 ? 8.112 3.633 -19.288 1.00 39.59 164 ARG A C 1
ATOM 1306 O O . ARG A 1 164 ? 8.348 2.460 -19.009 1.00 39.59 164 ARG A O 1
ATOM 1313 N N . PHE A 1 165 ? 7.248 4.374 -18.596 1.00 44.22 165 PHE A N 1
ATOM 1314 C CA . PHE A 1 165 ? 6.787 3.942 -17.278 1.00 44.22 165 PHE A CA 1
ATOM 1315 C C . PHE A 1 165 ? 5.272 3.923 -17.070 1.00 44.22 165 PHE A C 1
ATOM 1317 O O . PHE A 1 165 ? 4.876 3.434 -16.021 1.00 44.22 165 PHE A O 1
ATOM 1324 N N . GLY A 1 166 ? 4.438 4.383 -18.012 1.00 47.72 166 GLY A N 1
ATOM 1325 C CA . GLY A 1 166 ? 2.984 4.122 -18.051 1.00 47.72 166 GLY A CA 1
ATOM 1326 C C . GLY A 1 166 ? 2.227 4.305 -16.720 1.00 47.72 166 GLY A C 1
ATOM 1327 O O . GLY A 1 166 ? 2.228 3.450 -15.836 1.00 47.72 166 GLY A O 1
ATOM 1328 N N . GLY A 1 167 ? 1.567 5.440 -16.532 1.00 59.50 167 GLY A N 1
ATOM 1329 C CA . GLY A 1 167 ? 0.607 5.655 -15.440 1.00 59.50 167 GLY A CA 1
ATOM 1330 C C . GLY A 1 167 ? -0.252 6.875 -15.747 1.00 59.50 167 GLY A C 1
ATOM 1331 O O . GLY A 1 167 ? 0.037 7.553 -16.725 1.00 59.50 167 GLY A O 1
ATOM 1332 N N . LEU A 1 168 ? -1.274 7.182 -14.941 1.00 57.12 168 LEU A N 1
ATOM 1333 C CA . LEU A 1 168 ? -2.030 8.446 -15.050 1.00 57.12 168 LEU A CA 1
ATOM 1334 C C . LEU A 1 168 ? -1.528 9.552 -14.107 1.00 57.12 168 LEU A C 1
ATOM 1336 O O . LEU A 1 16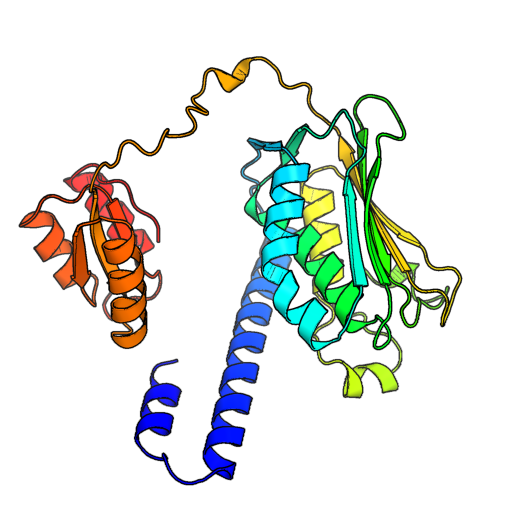8 ? -1.952 10.691 -14.231 1.00 57.12 168 LEU A O 1
ATOM 1340 N N . GLY A 1 169 ? -0.587 9.257 -13.200 1.00 66.31 169 GLY A N 1
ATOM 1341 C CA . GLY A 1 169 ? -0.062 10.256 -12.252 1.00 66.31 169 GLY A CA 1
ATOM 1342 C C . GLY A 1 169 ? -1.018 10.554 -11.093 1.00 66.31 169 GLY A C 1
ATOM 1343 O O . GLY A 1 169 ? -0.928 11.604 -10.474 1.00 66.31 169 GLY A O 1
ATOM 1344 N N . LEU A 1 170 ? -1.953 9.645 -10.803 1.00 71.00 170 LEU A N 1
ATOM 1345 C CA . LEU A 1 170 ? -2.951 9.830 -9.745 1.00 71.00 170 LEU A CA 1
ATOM 1346 C C . LEU A 1 170 ? -2.515 9.260 -8.390 1.00 71.00 170 LEU A C 1
ATOM 1348 O O . LEU A 1 170 ? -2.917 9.786 -7.358 1.00 71.00 170 LEU A O 1
ATOM 1352 N N . GL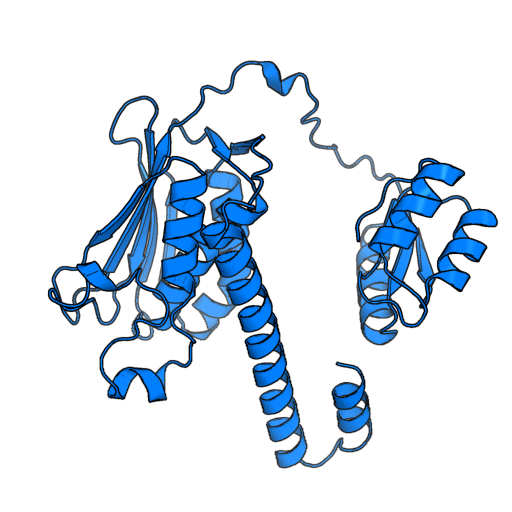Y A 1 171 ? -1.650 8.240 -8.368 1.00 75.62 171 GLY A N 1
ATOM 1353 C CA . GLY A 1 171 ? -1.330 7.498 -7.141 1.00 75.62 171 GLY A CA 1
ATOM 1354 C C . GLY A 1 171 ? -0.803 8.363 -5.988 1.00 75.62 171 GLY A C 1
ATOM 1355 O O . GLY A 1 171 ? -1.257 8.213 -4.857 1.00 75.62 171 GLY A O 1
ATOM 1356 N N . LEU A 1 172 ? 0.106 9.312 -6.250 1.00 85.62 172 LEU A N 1
ATOM 1357 C CA . LEU A 1 172 ? 0.612 10.214 -5.202 1.00 85.62 172 LEU A CA 1
ATOM 1358 C C . LEU A 1 172 ? -0.430 11.252 -4.766 1.00 85.62 172 LEU A C 1
ATOM 1360 O O . LEU A 1 172 ? -0.523 11.542 -3.572 1.00 85.62 172 LEU A O 1
ATOM 1364 N N . ALA A 1 173 ? -1.243 11.763 -5.693 1.00 80.69 173 ALA A N 1
ATOM 1365 C CA . ALA A 1 173 ? -2.350 12.660 -5.368 1.00 80.69 173 ALA A CA 1
ATOM 1366 C C . ALA A 1 173 ? -3.369 11.970 -4.446 1.00 80.69 173 ALA A C 1
ATOM 1368 O O . ALA A 1 173 ? -3.747 12.525 -3.415 1.00 80.69 173 ALA A O 1
ATOM 1369 N N . ILE A 1 174 ? -3.720 10.716 -4.750 1.00 79.00 174 ILE A N 1
ATOM 1370 C CA . ILE A 1 174 ? -4.575 9.872 -3.906 1.00 79.00 174 ILE A CA 1
ATOM 1371 C C . ILE A 1 174 ? -3.928 9.659 -2.539 1.00 79.00 174 ILE A C 1
ATOM 1373 O O . ILE A 1 174 ? -4.588 9.865 -1.524 1.00 79.00 174 ILE A O 1
ATOM 1377 N N . CYS A 1 175 ? -2.631 9.334 -2.476 1.00 87.62 175 CYS A N 1
ATOM 1378 C CA . CYS A 1 175 ? -1.933 9.196 -1.198 1.00 87.62 175 CYS A CA 1
ATOM 1379 C C . CYS A 1 175 ? -2.020 10.464 -0.346 1.00 87.62 175 CYS A C 1
ATOM 1381 O O . CYS A 1 175 ? -2.328 10.369 0.841 1.00 87.62 175 CYS A O 1
ATOM 1383 N N . LYS A 1 176 ? -1.777 11.646 -0.928 1.00 87.69 176 LYS A N 1
ATOM 1384 C CA . LYS A 1 176 ? -1.878 12.929 -0.214 1.00 87.69 176 LYS A CA 1
ATOM 1385 C C . LYS A 1 176 ? -3.297 13.160 0.295 1.00 87.69 176 LYS A C 1
ATOM 1387 O O . LYS A 1 176 ? -3.473 13.457 1.473 1.00 87.69 176 LYS A O 1
ATOM 1392 N N . SER A 1 177 ? -4.297 12.966 -0.556 1.00 83.81 177 SER A N 1
ATOM 1393 C CA . SER A 1 177 ? -5.705 13.149 -0.208 1.00 83.81 177 SER A CA 1
ATOM 1394 C C . SER A 1 177 ? -6.192 12.178 0.874 1.00 83.81 177 SER A C 1
ATOM 1396 O O . SER A 1 177 ? -6.819 12.608 1.842 1.00 83.81 177 SER A O 1
ATOM 1398 N N . LEU A 1 178 ? -5.859 10.887 0.771 1.00 86.00 178 LEU A N 1
ATOM 1399 C CA . LEU A 1 178 ? -6.174 9.892 1.800 1.00 86.00 178 LEU A CA 1
ATOM 1400 C C . LEU A 1 178 ? -5.454 10.212 3.111 1.00 86.00 178 LEU A C 1
ATOM 1402 O O . LEU A 1 178 ? -6.064 10.152 4.174 1.00 86.00 178 LEU A O 1
ATOM 1406 N N . THR A 1 179 ? -4.184 10.610 3.045 1.00 90.50 179 THR A N 1
ATOM 1407 C CA . THR A 1 179 ? -3.402 10.998 4.227 1.00 90.50 179 THR A CA 1
ATOM 1408 C C . THR A 1 179 ? -4.027 12.203 4.938 1.00 90.50 179 THR A C 1
ATOM 1410 O O . THR A 1 179 ? -4.196 12.181 6.156 1.00 90.50 179 THR A O 1
ATOM 1413 N N . GLN A 1 180 ? -4.442 13.225 4.186 1.00 89.44 180 GLN A N 1
ATOM 1414 C CA . GLN A 1 180 ? -5.138 14.397 4.724 1.00 89.44 180 GLN A CA 1
ATOM 1415 C C . GLN A 1 180 ? -6.484 14.031 5.356 1.00 89.44 180 GLN A C 1
ATOM 1417 O O . GLN A 1 180 ? -6.792 14.521 6.440 1.00 89.44 180 GLN A O 1
ATOM 1422 N N . ALA A 1 181 ? -7.257 13.138 4.728 1.00 85.44 181 ALA A N 1
ATOM 1423 C CA . ALA A 1 181 ? -8.517 12.649 5.288 1.00 85.44 181 ALA A CA 1
ATOM 1424 C C . ALA A 1 181 ? -8.312 11.927 6.636 1.00 85.44 181 ALA A C 1
ATOM 1426 O O . ALA A 1 181 ? -9.159 12.021 7.519 1.00 85.44 181 ALA A O 1
ATOM 1427 N N . HIS A 1 182 ? -7.159 11.278 6.830 1.00 86.44 182 HIS A N 1
ATOM 1428 C CA . HIS A 1 182 ? -6.751 10.664 8.100 1.00 86.44 182 HIS A CA 1
ATOM 1429 C C . HIS A 1 182 ? -6.189 11.665 9.129 1.00 86.44 182 HIS A C 1
ATOM 1431 O O . HIS A 1 182 ? -5.771 11.260 10.213 1.00 86.44 182 HIS A O 1
ATOM 1437 N N . GLY A 1 183 ? -6.118 12.962 8.808 1.00 88.50 183 GLY A N 1
ATOM 1438 C CA . GLY A 1 183 ? -5.468 13.962 9.662 1.00 88.50 183 GLY A CA 1
ATOM 1439 C C . GLY A 1 183 ? -3.958 13.737 9.825 1.00 88.50 183 GLY A C 1
ATOM 1440 O O . GLY A 1 183 ? -3.369 14.167 10.819 1.00 88.50 183 GLY A O 1
ATOM 1441 N N . ALA A 1 184 ? -3.341 13.035 8.875 1.00 93.06 184 ALA A N 1
ATOM 1442 C CA . ALA A 1 184 ? -1.922 12.713 8.838 1.00 93.06 184 ALA A CA 1
ATOM 1443 C C . ALA A 1 184 ? -1.174 13.615 7.835 1.00 93.06 184 ALA A C 1
ATOM 1445 O O . ALA A 1 184 ? -1.773 14.430 7.129 1.00 93.06 184 ALA A O 1
ATOM 1446 N N . SER A 1 185 ? 0.152 13.481 7.777 1.00 94.06 185 SER A N 1
ATOM 1447 C CA . SER A 1 185 ? 1.021 14.220 6.852 1.00 94.06 185 SER A CA 1
ATOM 1448 C C . SER A 1 185 ? 1.805 13.265 5.958 1.00 94.06 185 SER A C 1
ATOM 1450 O O . SER A 1 185 ? 2.294 12.245 6.433 1.00 94.06 185 SER A O 1
ATOM 1452 N N . LEU A 1 186 ? 1.936 13.596 4.673 1.00 94.62 186 LEU A N 1
ATOM 1453 C CA . LEU A 1 186 ? 2.777 12.875 3.718 1.00 94.62 186 LEU A CA 1
ATOM 1454 C C . LEU A 1 186 ? 3.753 13.866 3.090 1.00 94.62 186 LEU A C 1
ATOM 1456 O O . LEU A 1 186 ? 3.334 14.851 2.484 1.00 94.62 186 LEU A O 1
ATOM 1460 N N . ILE A 1 187 ? 5.048 13.597 3.236 1.00 94.12 187 ILE A N 1
ATOM 1461 C CA . ILE A 1 187 ? 6.131 14.447 2.733 1.00 94.12 187 ILE A CA 1
ATOM 1462 C C . ILE A 1 187 ? 7.015 13.616 1.807 1.00 94.12 187 ILE A C 1
ATOM 1464 O O . ILE A 1 187 ? 7.259 12.442 2.072 1.00 94.12 187 ILE A O 1
ATOM 1468 N N . ALA A 1 188 ? 7.523 14.229 0.741 1.00 94.12 188 ALA A N 1
ATOM 1469 C CA . ALA A 1 188 ? 8.559 13.642 -0.098 1.00 94.12 188 ALA A CA 1
ATOM 1470 C C . ALA A 1 188 ? 9.863 14.432 0.018 1.00 94.12 188 ALA A C 1
ATOM 1472 O O . ALA A 1 188 ? 9.851 15.659 0.120 1.00 94.12 188 ALA A O 1
ATOM 1473 N N . LYS A 1 189 ? 10.988 13.721 -0.017 1.00 93.69 189 LYS A N 1
ATOM 1474 C CA . LYS A 1 189 ? 12.342 14.277 -0.056 1.00 93.69 189 LYS A CA 1
ATOM 1475 C C . LYS A 1 189 ? 13.159 13.553 -1.117 1.00 93.69 189 LYS A C 1
ATOM 1477 O O . LYS A 1 189 ? 13.070 12.336 -1.250 1.00 93.69 189 LYS A O 1
ATOM 1482 N N . SER A 1 190 ? 13.971 14.295 -1.856 1.00 93.31 190 SER A N 1
ATOM 1483 C CA . SER A 1 190 ? 14.939 13.755 -2.807 1.00 93.31 190 SER A CA 1
ATOM 1484 C C . SER A 1 190 ? 16.084 14.751 -2.943 1.00 93.31 190 SER A C 1
ATOM 1486 O O . SER A 1 190 ? 15.835 15.946 -3.076 1.00 93.31 190 SER A O 1
ATOM 1488 N N . ASP A 1 191 ? 17.325 14.264 -2.952 1.00 90.31 191 ASP A N 1
ATOM 1489 C CA . ASP A 1 191 ? 18.523 15.101 -3.131 1.00 90.31 191 ASP A CA 1
ATOM 1490 C C . ASP A 1 191 ? 18.812 15.391 -4.620 1.00 90.31 191 ASP A C 1
ATOM 1492 O O . ASP A 1 191 ? 19.946 15.672 -5.015 1.00 90.31 191 ASP A O 1
ATOM 1496 N N . GLY A 1 192 ? 17.787 15.285 -5.468 1.00 85.81 192 GLY A N 1
ATOM 1497 C CA . GLY A 1 192 ? 17.859 15.507 -6.904 1.00 85.81 192 GLY A CA 1
ATOM 1498 C C . GLY A 1 192 ? 17.920 14.225 -7.734 1.00 85.81 192 GLY A C 1
ATOM 1499 O O . GLY A 1 192 ? 17.831 13.092 -7.249 1.00 85.81 192 GLY A O 1
ATOM 1500 N N . ILE A 1 193 ? 18.083 14.418 -9.042 1.00 87.94 193 ILE A N 1
ATOM 1501 C CA . ILE A 1 193 ? 18.117 13.327 -10.015 1.00 87.94 193 ILE A CA 1
ATOM 1502 C C . ILE A 1 193 ? 19.263 12.351 -9.699 1.00 87.94 193 ILE A C 1
ATOM 1504 O O . ILE A 1 193 ? 20.387 12.743 -9.390 1.00 87.94 193 ILE A O 1
ATOM 1508 N N . ASN A 1 194 ? 18.969 11.055 -9.812 1.00 85.94 194 ASN A N 1
ATOM 1509 C CA . ASN A 1 194 ? 19.823 9.904 -9.516 1.00 85.94 194 ASN A CA 1
ATOM 1510 C C . ASN A 1 194 ? 20.202 9.708 -8.038 1.00 85.94 194 ASN A C 1
ATOM 1512 O O . ASN A 1 194 ? 21.122 8.936 -7.754 1.00 85.94 194 ASN A O 1
ATOM 1516 N N . ARG A 1 195 ? 19.513 10.376 -7.105 1.00 88.81 195 ARG A N 1
ATOM 1517 C CA . ARG A 1 195 ? 19.714 10.210 -5.655 1.00 88.81 195 ARG A CA 1
ATOM 1518 C C . ARG A 1 195 ? 18.604 9.424 -4.955 1.00 88.81 195 ARG A C 1
ATOM 1520 O O . ARG A 1 195 ? 18.671 9.250 -3.744 1.00 88.81 195 ARG A O 1
ATOM 1527 N N . GLY A 1 196 ? 17.629 8.915 -5.710 1.00 90.94 196 GLY A N 1
ATOM 1528 C CA . GLY A 1 196 ? 16.457 8.248 -5.150 1.00 90.94 196 GLY A CA 1
ATOM 1529 C C . GLY A 1 196 ? 15.496 9.217 -4.465 1.00 90.94 196 GLY A C 1
ATOM 1530 O O . GLY A 1 196 ? 15.684 10.438 -4.501 1.00 90.94 196 GLY A O 1
ATOM 1531 N N . ALA A 1 197 ? 14.438 8.683 -3.872 1.00 94.12 197 ALA A N 1
ATOM 1532 C CA . ALA A 1 197 ? 13.446 9.466 -3.152 1.00 94.12 197 ALA A CA 1
ATOM 1533 C C . ALA A 1 197 ? 13.044 8.780 -1.845 1.00 94.12 197 ALA A C 1
ATOM 1535 O O . ALA A 1 197 ? 13.134 7.563 -1.698 1.00 94.12 197 ALA A O 1
ATOM 1536 N N . THR A 1 198 ? 12.595 9.591 -0.892 1.00 96.00 198 THR A N 1
ATOM 1537 C CA . THR A 1 198 ? 12.034 9.143 0.379 1.00 96.00 198 THR A CA 1
ATOM 1538 C C . THR A 1 198 ? 10.667 9.777 0.560 1.00 96.00 198 THR A C 1
ATOM 1540 O O . THR A 1 198 ? 10.544 11.002 0.573 1.00 96.00 198 THR A O 1
ATOM 1543 N N . PHE A 1 199 ? 9.648 8.946 0.740 1.00 96.12 199 PHE A N 1
ATOM 1544 C CA . PHE A 1 199 ? 8.295 9.362 1.090 1.00 96.12 199 PHE A CA 1
ATOM 1545 C C . PHE A 1 199 ? 8.025 8.999 2.544 1.00 96.12 199 PHE A C 1
ATOM 1547 O O . PHE A 1 199 ? 8.150 7.833 2.910 1.00 96.12 199 PHE A O 1
ATOM 1554 N N . SER A 1 200 ? 7.645 9.976 3.360 1.00 96.50 200 SER A N 1
ATOM 1555 C CA . SER A 1 200 ? 7.411 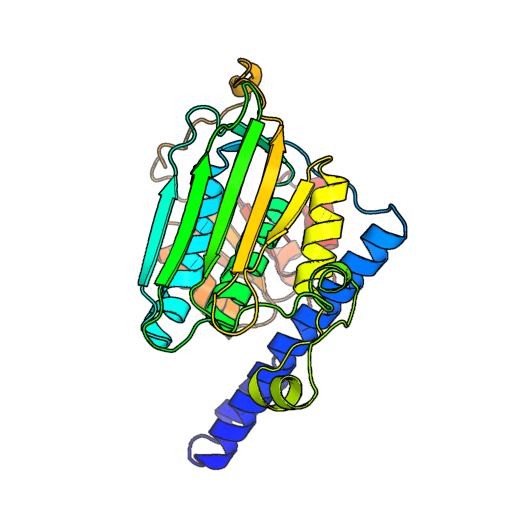9.815 4.795 1.00 96.50 200 SER A CA 1
ATOM 1556 C C . SER A 1 200 ? 5.956 10.133 5.128 1.00 96.50 200 SER A C 1
ATOM 1558 O O . SER A 1 200 ? 5.522 11.278 4.998 1.00 96.50 200 SER A O 1
ATOM 1560 N N . LEU A 1 201 ? 5.212 9.107 5.544 1.00 96.44 201 LEU A N 1
ATOM 1561 C CA . LEU A 1 201 ? 3.865 9.201 6.098 1.00 96.44 201 LEU A CA 1
ATOM 1562 C C . LEU A 1 201 ? 3.965 9.328 7.615 1.00 96.44 201 LEU A C 1
ATOM 1564 O O . LEU A 1 201 ? 4.485 8.433 8.276 1.00 96.44 201 LEU A O 1
ATOM 1568 N N . THR A 1 202 ? 3.410 10.395 8.167 1.00 96.25 202 THR A N 1
ATOM 1569 C CA . THR A 1 202 ? 3.431 10.679 9.596 1.00 96.25 202 THR A CA 1
ATOM 1570 C C . THR A 1 202 ? 2.013 10.791 10.136 1.00 96.25 202 THR A C 1
ATOM 1572 O O . THR A 1 202 ? 1.244 11.659 9.722 1.00 96.25 202 THR A O 1
ATOM 1575 N N . ILE A 1 203 ? 1.676 9.930 11.092 1.00 94.75 203 ILE A N 1
ATOM 1576 C CA . ILE A 1 203 ? 0.343 9.810 11.686 1.00 94.75 203 ILE A CA 1
ATOM 1577 C C . ILE A 1 203 ? 0.442 9.771 13.214 1.00 94.75 203 ILE A C 1
ATOM 1579 O O . ILE A 1 203 ? 1.431 9.300 13.778 1.00 94.75 203 ILE A O 1
ATOM 1583 N N . ARG A 1 204 ? -0.578 10.294 13.900 1.00 93.31 204 ARG A N 1
ATOM 1584 C CA . ARG A 1 204 ? -0.649 10.226 15.364 1.00 93.31 204 ARG A CA 1
ATOM 1585 C C . ARG A 1 204 ? -0.895 8.788 15.797 1.00 93.31 204 ARG A C 1
ATOM 1587 O O . ARG A 1 204 ? -1.792 8.128 15.270 1.00 93.31 204 ARG A O 1
ATOM 1594 N N . THR A 1 205 ? -0.117 8.317 16.760 1.00 91.62 205 THR A N 1
ATOM 1595 C CA . THR A 1 205 ? -0.384 7.024 17.373 1.00 91.62 205 THR A CA 1
ATOM 1596 C C . THR A 1 205 ? -1.479 7.176 18.405 1.00 91.62 205 THR A C 1
ATOM 1598 O O . THR A 1 205 ? -1.668 8.223 19.029 1.00 91.62 205 THR A O 1
ATOM 1601 N N . VAL A 1 206 ? -2.229 6.103 18.567 1.00 89.06 206 VAL A N 1
ATOM 1602 C CA . VAL A 1 206 ? -3.158 5.951 19.669 1.00 89.06 206 VAL A CA 1
ATOM 1603 C C . VAL A 1 206 ? -2.540 4.954 20.622 1.00 89.06 206 VAL A C 1
ATOM 1605 O O . VAL A 1 206 ? -2.028 3.913 20.200 1.00 89.06 206 VAL A O 1
ATOM 1608 N N . SER A 1 207 ? -2.586 5.253 21.920 1.00 76.62 207 SER A N 1
ATOM 1609 C CA . SER A 1 207 ? -2.336 4.208 22.903 1.00 76.62 207 SER A CA 1
ATOM 1610 C C . SER A 1 207 ? -3.286 3.056 22.586 1.00 76.62 207 SER A C 1
ATOM 1612 O O . SER A 1 207 ? -4.443 3.321 22.234 1.00 76.62 207 SER A O 1
ATOM 1614 N N . PRO A 1 208 ? -2.856 1.795 22.723 1.00 65.69 208 PRO A N 1
ATOM 1615 C CA . PRO A 1 208 ? -3.782 0.680 22.766 1.00 65.69 208 PRO A CA 1
ATOM 1616 C C . PRO A 1 208 ? -4.625 0.834 24.041 1.00 65.69 208 PRO A C 1
ATOM 1618 O O . PRO A 1 208 ? -4.388 0.195 25.062 1.00 65.69 208 PRO A O 1
ATOM 1621 N N . THR A 1 209 ? -5.583 1.763 24.033 1.00 48.81 209 THR A N 1
ATOM 1622 C CA . THR A 1 209 ? -6.620 1.849 25.045 1.00 48.81 209 THR A CA 1
ATOM 1623 C C . THR A 1 209 ? -7.345 0.517 25.015 1.00 48.81 209 THR A C 1
ATOM 1625 O O . THR A 1 209 ? -7.597 -0.057 23.953 1.00 48.81 209 THR A O 1
ATOM 1628 N N . GLN A 1 210 ? -7.650 0.009 26.205 1.00 46.44 210 GLN A N 1
ATOM 1629 C CA . GLN A 1 210 ? -8.276 -1.284 26.483 1.00 46.44 210 GLN A CA 1
ATOM 1630 C C . GLN A 1 210 ? -9.708 -1.429 25.913 1.00 46.44 210 GLN A C 1
ATOM 1632 O O . GLN A 1 210 ? -10.513 -2.194 26.427 1.00 46.44 210 GLN A O 1
ATOM 1637 N N . ASN A 1 211 ? -10.027 -0.763 24.802 1.00 40.50 211 ASN A N 1
ATOM 1638 C CA . ASN A 1 211 ? -11.190 -1.037 23.965 1.00 40.50 211 ASN A CA 1
ATOM 1639 C C . ASN A 1 211 ? -10.960 -2.206 22.988 1.00 40.50 211 ASN A C 1
ATOM 1641 O O . ASN A 1 211 ? -11.848 -2.554 22.215 1.00 40.50 211 ASN A O 1
ATOM 1645 N N . ALA A 1 212 ? -9.833 -2.918 23.108 1.00 42.91 212 ALA A N 1
ATOM 1646 C CA . ALA A 1 212 ? -9.673 -4.273 22.575 1.00 42.91 212 ALA A CA 1
ATOM 1647 C C . ALA A 1 212 ? -10.446 -5.351 23.379 1.00 42.91 212 ALA A C 1
ATOM 1649 O O . ALA A 1 212 ? -10.273 -6.543 23.131 1.00 42.91 212 ALA A O 1
ATOM 1650 N N . ALA A 1 213 ? -11.345 -4.962 24.295 1.00 40.38 213 ALA A N 1
ATOM 1651 C CA . ALA A 1 213 ? -12.419 -5.831 24.793 1.00 40.38 213 ALA A CA 1
ATOM 1652 C C . ALA A 1 213 ? -13.565 -6.019 23.769 1.00 40.38 213 ALA A C 1
ATOM 1654 O O . ALA A 1 213 ? -14.520 -6.744 24.029 1.00 40.38 213 ALA A O 1
ATOM 1655 N N . GLY A 1 214 ? -13.453 -5.431 22.572 1.00 42.94 214 GLY A N 1
ATOM 1656 C CA . GLY A 1 214 ? -14.205 -5.812 21.376 1.00 42.94 214 GLY A CA 1
ATOM 1657 C C . GLY A 1 214 ? -13.442 -6.829 20.523 1.00 42.94 214 GLY A C 1
ATOM 1658 O O . GLY A 1 214 ? -13.052 -6.525 19.406 1.00 42.94 214 GLY A O 1
ATOM 1659 N N . SER A 1 215 ? -13.187 -8.021 21.070 1.00 45.19 215 SER A N 1
ATOM 1660 C CA . SER A 1 215 ? -12.805 -9.249 20.351 1.00 45.19 215 SER A CA 1
ATOM 1661 C C . SER A 1 215 ? -11.852 -9.098 19.145 1.00 45.19 215 SER A C 1
ATOM 1663 O O . SER A 1 215 ? -12.220 -9.400 18.009 1.00 45.19 215 SER A O 1
ATOM 1665 N N . LYS A 1 216 ? -10.559 -8.884 19.410 1.00 43.66 216 LYS A N 1
ATOM 1666 C CA . LYS A 1 216 ? -9.546 -9.726 18.750 1.00 43.66 216 LYS A CA 1
ATOM 1667 C C . LYS A 1 216 ? -9.315 -10.963 19.611 1.00 43.66 216 LYS A C 1
ATOM 1669 O O . LYS A 1 216 ? -8.218 -11.229 20.091 1.00 43.66 216 LYS A O 1
ATOM 1674 N N . ARG A 1 217 ? -10.357 -11.794 19.726 1.00 37.84 217 ARG A N 1
ATOM 1675 C CA . ARG A 1 217 ? -10.096 -13.222 19.599 1.00 37.84 217 ARG A CA 1
ATOM 1676 C C . ARG A 1 217 ? -9.467 -13.302 18.211 1.00 37.84 217 ARG A C 1
ATOM 1678 O O . ARG A 1 217 ? -10.179 -13.177 17.219 1.00 37.84 217 ARG A O 1
ATOM 1685 N N . GLN A 1 218 ? -8.142 -13.452 18.120 1.00 38.41 218 GLN A N 1
ATOM 1686 C CA . GLN A 1 218 ? -7.646 -14.284 17.032 1.00 38.41 218 GLN A CA 1
ATOM 1687 C C . GLN A 1 218 ? -8.597 -15.478 17.072 1.00 38.41 218 GLN A C 1
ATOM 1689 O O . GLN A 1 218 ? -8.715 -16.090 18.145 1.00 38.41 218 GLN A O 1
ATOM 1694 N N . PRO A 1 219 ? -9.365 -15.784 16.014 1.00 40.47 219 PRO A N 1
ATOM 1695 C CA . PRO A 1 219 ? -9.803 -17.141 15.934 1.00 40.47 219 PRO A CA 1
ATOM 1696 C C . PRO A 1 219 ? -8.467 -17.881 15.939 1.00 40.47 219 PRO A C 1
ATOM 1698 O O . PRO A 1 219 ? -7.744 -17.902 14.949 1.00 40.47 219 PRO A O 1
ATOM 1701 N N . GLN A 1 220 ? -8.127 -18.499 17.076 1.00 39.94 220 GLN A N 1
ATOM 1702 C CA . GLN A 1 220 ? -7.783 -19.899 16.990 1.00 39.94 220 GLN A CA 1
ATOM 1703 C C . GLN A 1 220 ? -8.829 -20.408 16.020 1.00 39.94 220 GLN A C 1
ATOM 1705 O O . GLN A 1 220 ? -10.017 -20.396 16.358 1.00 39.94 220 GLN A O 1
ATOM 1710 N N . LEU A 1 221 ? -8.425 -20.585 14.760 1.00 47.62 221 LEU A N 1
ATOM 1711 C CA . LEU A 1 221 ? -9.239 -21.219 13.754 1.00 47.62 221 LEU A CA 1
ATOM 1712 C C . LEU A 1 221 ? -9.443 -22.602 14.353 1.00 47.62 221 LEU A C 1
ATOM 1714 O O . LEU A 1 221 ? -8.703 -23.538 14.075 1.00 47.62 221 LEU A O 1
ATOM 1718 N N . SER A 1 222 ? -10.413 -22.711 15.267 1.00 48.41 222 SER A N 1
ATOM 1719 C CA . SER A 1 222 ? -11.123 -23.939 15.503 1.00 48.41 222 SER A CA 1
ATOM 1720 C C . SER A 1 222 ? -11.408 -24.398 14.095 1.00 48.41 222 SER A C 1
ATOM 1722 O O . SER A 1 222 ? -11.937 -23.591 13.322 1.00 48.41 222 SER A O 1
ATOM 1724 N N . ALA A 1 223 ? -10.948 -25.596 13.755 1.00 59.66 223 ALA A N 1
ATOM 1725 C CA . ALA A 1 223 ? -11.146 -26.240 12.469 1.00 59.66 223 ALA A CA 1
ATOM 1726 C C . ALA A 1 223 ? -12.653 -26.422 12.226 1.00 59.66 223 ALA A C 1
ATOM 1728 O O . ALA A 1 223 ? -13.205 -27.513 12.308 1.00 59.66 223 ALA A O 1
ATOM 1729 N N . ARG A 1 224 ? -13.352 -25.304 12.047 1.00 75.19 224 ARG A N 1
ATOM 1730 C CA . ARG A 1 224 ? -14.782 -25.192 11.897 1.00 75.19 224 ARG A CA 1
ATOM 1731 C C . ARG A 1 224 ? -14.990 -25.010 10.416 1.00 75.19 224 ARG A C 1
ATOM 1733 O O . ARG A 1 224 ? -14.676 -23.975 9.833 1.00 75.19 224 ARG A O 1
ATOM 1740 N N . THR A 1 225 ? -15.492 -26.069 9.819 1.00 86.31 225 THR A N 1
ATOM 1741 C CA . THR A 1 225 ? -16.019 -26.061 8.469 1.00 86.31 225 THR A CA 1
ATOM 1742 C C . THR A 1 225 ? -17.204 -25.102 8.420 1.00 86.31 225 THR A C 1
ATOM 1744 O O . THR A 1 225 ? -18.185 -25.304 9.134 1.00 86.31 225 THR A O 1
ATOM 1747 N N . PHE A 1 226 ? -17.101 -24.056 7.602 1.00 90.38 226 PHE A N 1
ATOM 1748 C CA . PHE A 1 226 ? -18.211 -23.166 7.276 1.00 90.38 226 PHE A CA 1
ATOM 1749 C C . PHE A 1 226 ? -18.897 -23.660 6.004 1.00 90.38 226 PHE A C 1
ATOM 1751 O O . PHE A 1 226 ? -18.223 -24.176 5.110 1.00 90.38 226 PHE A O 1
ATOM 1758 N N . ARG A 1 227 ? -20.218 -23.500 5.922 1.00 93.50 227 ARG A N 1
ATOM 1759 C CA . ARG A 1 227 ? -20.991 -23.607 4.679 1.00 93.50 227 ARG A CA 1
ATOM 1760 C C . ARG A 1 227 ? -21.033 -22.227 4.029 1.00 93.50 227 ARG A C 1
ATOM 1762 O O . ARG A 1 227 ? -21.649 -21.316 4.576 1.00 93.50 227 ARG A O 1
ATOM 1769 N N . ILE A 1 228 ? -20.359 -22.070 2.899 1.00 94.12 228 ILE A N 1
ATOM 1770 C CA . ILE A 1 228 ? -20.191 -20.800 2.193 1.00 94.12 228 ILE A CA 1
ATOM 1771 C C . ILE A 1 228 ? -21.019 -20.836 0.911 1.00 94.12 228 ILE A C 1
ATOM 1773 O O . ILE A 1 228 ? -20.863 -21.759 0.113 1.00 94.12 228 ILE A O 1
ATOM 1777 N N . LEU A 1 229 ? -21.874 -19.837 0.709 1.00 93.81 229 LEU A N 1
ATOM 1778 C CA . LEU A 1 229 ? -22.508 -19.580 -0.582 1.00 93.81 229 LEU A CA 1
ATOM 1779 C C . LEU A 1 229 ? -21.622 -18.607 -1.363 1.00 93.81 229 LEU A C 1
ATOM 1781 O O . LEU A 1 229 ? -21.404 -17.484 -0.910 1.00 93.81 229 LEU A O 1
ATOM 1785 N N . LEU A 1 230 ? -21.083 -19.048 -2.495 1.00 93.25 230 LEU A N 1
ATOM 1786 C CA . LEU A 1 230 ? -20.271 -18.242 -3.403 1.00 93.25 230 LEU A CA 1
ATOM 1787 C C . LEU A 1 230 ? -21.132 -17.833 -4.604 1.00 93.25 230 LEU A C 1
ATOM 1789 O O . LEU A 1 230 ? -21.753 -18.691 -5.231 1.00 93.25 230 LEU A O 1
ATOM 1793 N N . VAL A 1 231 ? -21.186 -16.539 -4.904 1.00 91.12 231 VAL A N 1
ATOM 1794 C CA . VAL A 1 231 ? -22.009 -15.964 -5.973 1.00 91.12 231 VAL A CA 1
ATOM 1795 C C . VAL A 1 231 ? -21.107 -15.170 -6.906 1.00 91.12 231 VAL A C 1
ATOM 1797 O O . VAL A 1 231 ? -20.622 -14.107 -6.537 1.00 91.12 231 VAL A O 1
ATOM 1800 N N . ASP A 1 232 ? -20.845 -15.707 -8.089 1.00 85.38 232 ASP A N 1
ATOM 1801 C CA . ASP A 1 232 ? -19.954 -15.093 -9.076 1.00 85.38 232 ASP A CA 1
ATOM 1802 C C . ASP A 1 232 ? -20.378 -15.564 -10.470 1.00 85.38 232 ASP A C 1
ATOM 1804 O O . ASP A 1 232 ? -20.530 -16.768 -10.711 1.00 85.38 232 ASP A O 1
ATOM 1808 N N . ASP A 1 233 ? -20.616 -14.618 -11.373 1.00 83.44 233 ASP A N 1
ATOM 1809 C CA . ASP A 1 233 ? -21.093 -14.872 -12.732 1.00 83.44 233 ASP A CA 1
ATOM 1810 C C . ASP A 1 233 ? -19.997 -15.441 -13.651 1.00 83.44 233 ASP A C 1
ATOM 1812 O O . ASP A 1 233 ? -20.290 -16.051 -14.685 1.00 83.44 233 ASP A O 1
ATOM 1816 N N . HIS A 1 234 ? -18.730 -15.336 -13.245 1.00 79.19 234 HIS A N 1
ATOM 1817 C CA . HIS A 1 234 ? -17.590 -15.937 -13.918 1.00 79.19 234 HIS A CA 1
ATOM 1818 C C . HIS A 1 234 ? -17.324 -17.342 -13.357 1.00 79.19 234 HIS A C 1
ATOM 1820 O O . HIS A 1 234 ? -16.656 -17.542 -12.339 1.00 79.19 234 HIS A O 1
ATOM 1826 N N . ALA A 1 235 ? -17.791 -18.363 -14.081 1.00 75.19 235 ALA A N 1
ATOM 1827 C CA . ALA A 1 235 ? -17.650 -19.769 -13.687 1.00 75.19 235 ALA A CA 1
ATOM 1828 C C . ALA A 1 235 ? -16.192 -20.203 -13.412 1.00 75.19 235 ALA A C 1
ATOM 1830 O O . ALA A 1 235 ? -15.951 -20.979 -12.485 1.00 75.19 235 ALA A O 1
ATOM 1831 N N . ASP A 1 236 ? -15.221 -19.689 -14.177 1.00 65.44 236 ASP A N 1
ATOM 1832 C CA . ASP A 1 236 ? -13.797 -20.015 -14.009 1.00 65.44 236 ASP A CA 1
ATOM 1833 C C . ASP A 1 236 ? -13.238 -19.421 -12.690 1.00 65.44 236 ASP A C 1
ATOM 1835 O O . ASP A 1 236 ? -12.568 -20.125 -11.926 1.00 65.44 236 ASP A O 1
ATOM 1839 N N . THR A 1 237 ? -13.589 -18.172 -12.359 1.00 72.06 237 THR A N 1
ATOM 1840 C CA . THR A 1 237 ? -13.262 -17.514 -11.077 1.00 72.06 237 THR A CA 1
ATOM 1841 C C . THR A 1 237 ? -13.896 -18.256 -9.904 1.00 72.06 237 THR A C 1
ATOM 1843 O O . THR A 1 237 ? -13.209 -18.638 -8.949 1.00 72.06 237 THR A O 1
ATOM 1846 N N . CYS A 1 238 ? -15.191 -18.548 -10.024 1.00 77.94 238 CYS A N 1
ATOM 1847 C CA . CYS A 1 238 ? -15.970 -19.270 -9.029 1.00 77.94 238 CYS A CA 1
ATOM 1848 C C . CYS A 1 238 ? -15.369 -20.656 -8.730 1.00 77.94 238 CYS A C 1
ATOM 1850 O O . CYS A 1 238 ? -15.185 -21.020 -7.567 1.00 77.94 238 CYS A O 1
ATOM 1852 N N . ALA A 1 239 ? -14.943 -21.396 -9.761 1.00 72.62 239 ALA A N 1
ATOM 1853 C CA . ALA A 1 239 ? -14.319 -22.710 -9.610 1.00 72.62 239 ALA A CA 1
ATOM 1854 C C . ALA A 1 239 ? -12.962 -22.662 -8.883 1.00 72.62 239 ALA A C 1
ATOM 1856 O O . ALA A 1 239 ? -12.645 -23.560 -8.095 1.00 72.62 239 ALA A O 1
ATOM 1857 N N . VAL A 1 240 ? -12.142 -21.635 -9.131 1.00 75.38 240 VAL A N 1
ATOM 1858 C CA . VAL A 1 240 ? -10.857 -21.454 -8.432 1.00 75.38 240 VAL A CA 1
ATOM 1859 C C . VAL A 1 240 ? -11.089 -21.103 -6.963 1.00 75.38 240 VAL A C 1
ATOM 1861 O O . VAL A 1 240 ? -10.507 -21.740 -6.082 1.00 75.38 240 VAL A O 1
ATOM 1864 N N . LEU A 1 241 ? -11.963 -20.134 -6.687 1.00 79.44 241 LEU A N 1
ATOM 1865 C CA . LEU A 1 241 ? -12.314 -19.719 -5.326 1.00 79.44 241 LEU A CA 1
ATOM 1866 C C . LEU A 1 241 ? -12.941 -20.858 -4.523 1.00 79.44 241 LEU A C 1
ATOM 1868 O O . LEU A 1 241 ? -12.548 -21.080 -3.376 1.00 79.44 241 LEU A O 1
ATOM 1872 N N . GLN A 1 242 ? -13.841 -21.627 -5.137 1.00 86.94 242 GLN A N 1
ATOM 1873 C CA . GLN A 1 242 ? -14.417 -22.823 -4.536 1.00 86.94 242 GLN A CA 1
ATOM 1874 C C . GLN A 1 242 ? -13.324 -23.806 -4.102 1.00 86.94 242 GLN A C 1
ATOM 1876 O O . GLN A 1 242 ? -13.266 -24.165 -2.926 1.00 86.94 242 GLN A O 1
ATOM 1881 N N . LYS A 1 243 ? -12.399 -24.170 -5.001 1.00 77.38 243 LYS A N 1
ATOM 1882 C CA . LYS A 1 243 ? -11.291 -25.087 -4.679 1.00 77.38 243 LYS A CA 1
ATOM 1883 C C . LYS A 1 243 ? -10.403 -24.565 -3.550 1.00 77.38 243 LYS A C 1
ATOM 1885 O O . LYS A 1 243 ? -9.993 -25.339 -2.689 1.00 77.38 243 LYS A O 1
ATOM 1890 N N . LEU A 1 244 ? -10.096 -23.266 -3.541 1.00 78.31 244 LEU A N 1
ATOM 1891 C CA . LEU A 1 244 ? -9.267 -22.653 -2.499 1.00 78.31 244 LEU A CA 1
ATOM 1892 C C . LEU A 1 244 ? -9.945 -22.700 -1.125 1.00 78.31 244 LEU A C 1
ATOM 1894 O O . LEU A 1 244 ? -9.293 -23.010 -0.129 1.00 78.31 244 LEU A O 1
ATOM 1898 N N . LEU A 1 245 ? -11.244 -22.415 -1.063 1.00 83.69 245 LEU A N 1
ATOM 1899 C CA . LEU A 1 245 ? -12.025 -22.442 0.175 1.00 83.69 245 LEU A CA 1
ATOM 1900 C C . LEU A 1 245 ? -12.251 -23.878 0.677 1.00 83.69 245 LEU A C 1
ATOM 1902 O O . LEU A 1 245 ? -12.119 -24.139 1.876 1.00 83.69 245 LEU A O 1
ATOM 1906 N N . GLU A 1 246 ? -12.513 -24.823 -0.226 1.00 88.00 246 GLU A N 1
ATOM 1907 C CA . GLU A 1 246 ? -12.623 -26.252 0.089 1.00 88.00 246 GLU A CA 1
ATOM 1908 C C . GLU A 1 246 ? -11.298 -26.831 0.599 1.00 88.00 246 GLU A C 1
ATOM 1910 O O . GLU A 1 246 ? -11.287 -27.555 1.595 1.00 88.00 246 GLU A O 1
ATOM 1915 N N . ALA A 1 247 ? -10.161 -26.441 0.008 1.00 77.06 247 ALA A N 1
ATOM 1916 C CA . ALA A 1 247 ? -8.830 -26.838 0.475 1.00 77.06 247 ALA A CA 1
ATOM 1917 C C . ALA A 1 247 ? -8.522 -26.358 1.907 1.00 77.06 247 ALA A C 1
ATOM 1919 O O . ALA A 1 247 ? -7.669 -26.931 2.586 1.00 77.06 247 ALA A O 1
ATOM 1920 N N . ARG A 1 248 ? -9.232 -25.332 2.396 1.00 80.38 248 ARG A N 1
ATOM 1921 C CA . ARG A 1 248 ? -9.166 -24.857 3.790 1.00 80.38 248 ARG A CA 1
ATOM 1922 C C . ARG A 1 248 ? -10.190 -25.527 4.715 1.00 80.38 248 ARG A C 1
ATOM 1924 O O . ARG A 1 248 ? -10.306 -25.141 5.877 1.00 80.38 248 ARG A O 1
ATOM 1931 N N . GLY A 1 249 ? -10.900 -26.545 4.229 1.00 83.56 249 GLY A N 1
ATOM 1932 C CA . GLY A 1 249 ? -11.832 -27.360 5.006 1.00 83.56 249 GLY A CA 1
ATOM 1933 C C . GLY A 1 249 ? -13.243 -26.782 5.113 1.00 83.56 249 GLY A C 1
ATOM 1934 O O . GLY A 1 249 ? -13.967 -27.139 6.045 1.00 83.56 249 GLY A O 1
ATOM 1935 N N . HIS A 1 250 ? -13.640 -25.880 4.211 1.00 90.88 250 HIS A N 1
ATOM 1936 C CA . HIS A 1 250 ? -14.999 -25.335 4.131 1.00 90.88 250 HIS A CA 1
ATOM 1937 C C . HIS A 1 250 ? -15.857 -26.105 3.115 1.00 90.88 250 HIS A C 1
ATOM 1939 O O . HIS A 1 250 ? -15.338 -26.770 2.226 1.00 90.88 250 HIS A O 1
ATOM 1945 N N . LYS A 1 251 ? -17.183 -26.028 3.253 1.00 94.12 251 LYS A N 1
ATOM 1946 C CA . LYS A 1 251 ? -18.139 -26.527 2.257 1.00 94.12 251 LYS A CA 1
ATOM 1947 C C . LYS A 1 251 ? -18.621 -25.343 1.444 1.00 94.12 251 LYS A C 1
ATOM 1949 O O . LYS A 1 251 ? -19.154 -24.409 2.033 1.00 94.12 251 LYS A O 1
ATOM 1954 N N . VAL A 1 252 ? -18.453 -25.377 0.131 1.00 94.38 252 VAL A N 1
ATOM 1955 C CA . VAL A 1 252 ? -18.808 -24.253 -0.736 1.00 94.38 252 VAL A CA 1
ATOM 1956 C C . VAL A 1 252 ? -19.907 -24.682 -1.696 1.00 94.38 252 VAL A C 1
ATOM 1958 O O . VAL A 1 252 ? -19.849 -25.764 -2.274 1.00 94.38 252 VAL A O 1
ATOM 1961 N N . THR A 1 253 ? -20.913 -23.834 -1.856 1.00 95.38 253 THR A N 1
ATOM 1962 C CA . THR A 1 253 ? -21.935 -23.965 -2.893 1.00 95.38 253 THR A CA 1
ATOM 1963 C C . THR A 1 253 ? -21.820 -22.753 -3.799 1.00 95.38 253 THR A C 1
ATOM 1965 O O . THR A 1 253 ? -21.912 -21.626 -3.323 1.00 95.38 253 THR A O 1
ATOM 1968 N N . ALA A 1 254 ? -21.570 -22.994 -5.081 1.00 92.62 254 ALA A N 1
ATOM 1969 C CA . ALA A 1 254 ? -21.425 -21.963 -6.096 1.00 92.62 254 ALA A CA 1
ATOM 1970 C C . ALA A 1 254 ? -22.764 -21.681 -6.790 1.00 92.62 254 ALA A C 1
ATOM 1972 O O . ALA A 1 254 ? -23.514 -22.602 -7.111 1.00 92.62 254 ALA A O 1
ATOM 1973 N N . THR A 1 255 ? -23.033 -20.405 -7.034 1.00 92.62 255 THR A N 1
ATOM 1974 C CA . THR A 1 255 ? -24.156 -19.878 -7.819 1.00 92.62 255 THR A CA 1
ATOM 1975 C C . THR A 1 255 ? -23.635 -18.762 -8.722 1.00 92.62 255 THR A C 1
ATOM 1977 O O . THR A 1 255 ? -22.585 -18.184 -8.436 1.00 92.62 255 THR A O 1
ATOM 1980 N N . HIS A 1 256 ? -24.330 -18.487 -9.824 1.00 89.88 256 HIS A N 1
ATOM 1981 C CA . HIS A 1 256 ? -23.816 -17.616 -10.893 1.00 89.88 256 HIS A CA 1
ATOM 1982 C C . HIS A 1 256 ? -24.681 -16.385 -11.162 1.00 89.88 256 HIS A C 1
ATOM 1984 O O . HIS A 1 256 ? -24.383 -15.588 -12.045 1.00 89.88 256 HIS A O 1
ATOM 1990 N N . ASP A 1 257 ? -25.754 -16.227 -10.397 1.00 84.62 257 ASP A N 1
ATOM 1991 C CA . ASP A 1 257 ? -26.680 -15.115 -10.508 1.00 84.62 257 ASP A CA 1
ATOM 1992 C C . ASP A 1 257 ? -27.389 -14.892 -9.162 1.00 84.62 257 ASP A C 1
ATOM 1994 O O . ASP A 1 257 ? -27.355 -15.726 -8.249 1.00 84.62 257 ASP A O 1
ATOM 1998 N N . MET A 1 258 ? -27.987 -13.716 -9.012 1.00 88.88 258 MET A N 1
ATOM 1999 C CA . MET A 1 258 ? -28.657 -13.271 -7.799 1.00 88.88 258 MET A CA 1
ATOM 2000 C C . MET A 1 258 ? -29.876 -14.140 -7.481 1.00 88.88 258 MET A C 1
ATOM 2002 O O . MET A 1 258 ? -30.121 -14.444 -6.312 1.00 88.88 258 MET A O 1
ATOM 2006 N N . HIS A 1 259 ? -30.645 -14.537 -8.493 1.00 88.62 259 HIS A N 1
ATOM 2007 C CA . HIS A 1 259 ? -31.846 -15.341 -8.312 1.00 88.62 259 HIS A CA 1
ATOM 2008 C C . HIS A 1 259 ? -31.529 -16.743 -7.778 1.00 88.62 259 HIS A C 1
ATOM 2010 O O . HIS A 1 259 ? -32.076 -17.141 -6.750 1.00 88.62 259 HIS A O 1
ATOM 2016 N N . SER A 1 260 ? -30.592 -17.459 -8.398 1.00 89.81 260 SER A N 1
ATOM 2017 C CA . SER A 1 260 ? -30.135 -18.776 -7.947 1.00 89.81 260 SER A CA 1
ATOM 2018 C C . SER A 1 260 ? -29.479 -18.714 -6.572 1.00 89.81 260 SER A C 1
ATOM 2020 O O . SER A 1 260 ? -29.643 -19.651 -5.785 1.00 89.81 260 SER A O 1
ATOM 2022 N N . ALA A 1 261 ? -28.793 -17.616 -6.240 1.00 89.75 261 ALA A N 1
ATOM 2023 C CA . ALA A 1 261 ? -28.259 -17.383 -4.904 1.00 89.75 261 ALA A CA 1
ATOM 2024 C C . ALA A 1 261 ? -29.368 -17.221 -3.855 1.00 89.75 261 ALA A C 1
ATOM 2026 O O . ALA A 1 261 ? -29.279 -17.832 -2.790 1.00 89.75 261 ALA A O 1
ATOM 2027 N N . LEU A 1 262 ? -30.422 -16.448 -4.147 1.00 89.88 262 LEU A N 1
ATOM 2028 C CA . LEU A 1 262 ? -31.586 -16.302 -3.263 1.00 89.88 262 LEU A CA 1
ATOM 2029 C C . LEU A 1 262 ? -32.301 -17.643 -3.061 1.00 89.88 262 LEU A C 1
ATOM 2031 O O . LEU A 1 262 ? -32.467 -18.072 -1.922 1.00 89.88 262 LEU A O 1
ATOM 2035 N N . ASP A 1 263 ? -32.625 -18.346 -4.147 1.00 90.69 263 ASP A N 1
ATOM 2036 C CA . ASP A 1 263 ? -33.293 -19.651 -4.099 1.00 90.69 263 ASP A CA 1
ATOM 2037 C C . ASP A 1 263 ? -32.471 -20.680 -3.311 1.00 90.69 263 ASP A C 1
ATOM 2039 O O . ASP A 1 263 ? -32.991 -21.496 -2.548 1.00 90.69 263 ASP A O 1
ATOM 2043 N N . THR A 1 264 ? -31.151 -20.668 -3.493 1.00 90.56 264 THR A N 1
ATOM 2044 C CA . THR A 1 264 ? -30.247 -21.581 -2.789 1.00 90.56 264 THR A CA 1
ATOM 2045 C C . THR A 1 264 ? -30.127 -21.210 -1.316 1.00 90.56 264 THR A C 1
ATOM 2047 O O . THR A 1 264 ? -30.180 -22.098 -0.473 1.00 90.56 264 THR A O 1
ATOM 2050 N N . ALA A 1 265 ? -30.051 -19.922 -0.981 1.00 89.19 265 ALA A N 1
ATOM 2051 C CA . ALA A 1 265 ? -30.026 -19.455 0.403 1.00 89.19 265 ALA A CA 1
ATOM 2052 C C . ALA A 1 265 ? -31.350 -19.673 1.158 1.00 89.19 265 ALA A C 1
ATOM 2054 O O . ALA A 1 265 ? -31.339 -19.745 2.385 1.00 89.19 265 ALA A O 1
ATOM 2055 N N . GLU A 1 266 ? -32.482 -19.771 0.457 1.00 87.81 266 GLU A N 1
ATOM 2056 C CA . GLU A 1 266 ? -33.767 -20.153 1.055 1.00 87.81 266 GLU A CA 1
ATOM 2057 C C . GLU A 1 266 ? -33.857 -21.661 1.322 1.00 87.81 266 GLU A C 1
ATOM 2059 O O . GLU A 1 266 ? -34.412 -22.081 2.339 1.00 87.81 266 GLU A O 1
ATOM 2064 N N . ARG A 1 267 ? -33.303 -22.485 0.423 1.00 87.25 267 ARG A N 1
ATOM 2065 C CA . ARG A 1 267 ? -33.327 -23.953 0.543 1.00 87.25 267 ARG A CA 1
ATOM 2066 C C . ARG A 1 267 ? -32.302 -24.494 1.534 1.00 87.25 267 ARG A C 1
ATOM 2068 O O . ARG A 1 267 ? -32.568 -25.487 2.209 1.00 87.25 267 ARG A O 1
ATOM 2075 N N . ASP A 1 268 ? -31.133 -23.869 1.595 1.00 88.06 268 ASP A N 1
ATOM 2076 C CA . ASP A 1 268 ? -29.978 -24.344 2.344 1.00 88.06 268 ASP A CA 1
ATOM 2077 C C . ASP A 1 268 ? -29.518 -23.345 3.405 1.00 88.06 268 ASP A C 1
ATOM 2079 O O . ASP A 1 268 ? -29.617 -22.131 3.266 1.00 88.06 268 ASP A O 1
ATOM 2083 N N . HIS A 1 269 ? -28.925 -23.873 4.476 1.00 86.94 269 HIS A N 1
ATOM 2084 C CA . HIS A 1 269 ? -28.314 -23.046 5.509 1.00 86.94 269 HIS A CA 1
ATOM 2085 C C . HIS A 1 269 ? -26.844 -22.753 5.187 1.00 86.94 269 HIS A C 1
ATOM 2087 O O . HIS A 1 269 ? -26.027 -23.677 5.100 1.00 86.94 269 HIS A O 1
ATOM 2093 N N . PHE A 1 270 ? -26.490 -21.468 5.154 1.00 90.69 270 PHE A N 1
ATOM 2094 C CA . PHE A 1 270 ? -25.119 -20.986 4.987 1.00 90.69 270 PHE A CA 1
ATOM 2095 C C . PHE A 1 270 ? -24.656 -20.161 6.186 1.00 90.69 270 PHE A C 1
ATOM 2097 O O . PHE A 1 270 ? -25.424 -19.421 6.795 1.00 90.69 270 PHE A O 1
ATOM 2104 N N . ASP A 1 271 ? -23.377 -20.297 6.525 1.00 88.12 271 ASP A N 1
ATOM 2105 C CA . ASP A 1 271 ? -22.727 -19.509 7.573 1.00 88.12 271 ASP A CA 1
ATOM 2106 C C . ASP A 1 271 ? -22.188 -18.173 7.034 1.00 88.12 271 ASP A C 1
ATOM 2108 O O . ASP A 1 271 ? -22.077 -17.197 7.781 1.00 88.12 271 ASP A O 1
ATOM 2112 N N . LEU A 1 272 ? -21.829 -18.141 5.746 1.00 89.81 272 LEU A N 1
ATOM 2113 C CA . LEU A 1 272 ? -21.222 -16.998 5.070 1.00 89.81 272 LEU A CA 1
ATOM 2114 C C . LEU A 1 272 ? -21.669 -16.942 3.606 1.00 89.81 272 LEU A C 1
ATOM 2116 O O . LEU A 1 272 ? -21.756 -17.979 2.950 1.00 89.81 272 LEU A O 1
ATOM 2120 N N . ILE A 1 273 ? -21.883 -15.736 3.087 1.00 90.75 273 ILE A N 1
ATOM 2121 C CA . ILE A 1 273 ? -22.073 -15.491 1.653 1.00 90.75 273 ILE A CA 1
ATOM 2122 C C . ILE A 1 273 ? -20.916 -14.631 1.139 1.00 90.75 273 ILE A C 1
ATOM 2124 O O . ILE A 1 273 ? -20.550 -13.635 1.767 1.00 90.75 273 ILE A O 1
ATOM 2128 N N . ILE A 1 274 ? -20.346 -15.007 0.003 1.00 90.25 274 ILE A N 1
ATOM 2129 C CA . ILE A 1 274 ? -19.359 -14.223 -0.741 1.00 90.25 274 ILE A CA 1
ATOM 2130 C C . ILE A 1 274 ? -19.969 -13.971 -2.114 1.00 90.25 274 ILE A C 1
ATOM 2132 O O . ILE A 1 274 ? -20.300 -14.930 -2.801 1.00 90.25 274 ILE A O 1
ATOM 2136 N N . SER A 1 275 ? -20.160 -12.711 -2.487 1.00 87.62 275 SER A N 1
ATOM 2137 C CA . SER A 1 275 ? -20.773 -12.329 -3.761 1.00 87.62 275 SER A CA 1
ATOM 2138 C C . SER A 1 275 ? -19.860 -11.385 -4.522 1.00 87.62 275 SER A C 1
ATOM 2140 O O . SER A 1 275 ? -19.247 -10.528 -3.901 1.00 87.62 275 SER A O 1
ATOM 2142 N N . ASP A 1 276 ? -19.831 -11.477 -5.846 1.00 82.88 276 ASP A N 1
ATOM 2143 C CA . ASP A 1 276 ? -19.416 -10.347 -6.674 1.00 82.88 276 ASP A CA 1
ATOM 2144 C C . ASP A 1 276 ? -20.508 -9.259 -6.645 1.00 82.88 276 ASP A C 1
ATOM 2146 O O . ASP A 1 276 ? -21.693 -9.539 -6.418 1.00 82.88 276 ASP A O 1
ATOM 2150 N N . VAL A 1 277 ? -20.121 -8.001 -6.842 1.00 75.19 277 VAL A N 1
ATOM 2151 C CA . VAL A 1 277 ? -21.026 -6.848 -6.916 1.00 75.19 277 VAL A CA 1
ATOM 2152 C C . VAL A 1 277 ? -21.778 -6.841 -8.242 1.00 75.19 277 VAL A C 1
ATOM 2154 O O . VAL A 1 277 ? -22.968 -6.510 -8.262 1.00 75.19 277 VAL A O 1
ATOM 2157 N N . GLY A 1 278 ? -21.096 -7.181 -9.337 1.00 74.88 278 GLY A N 1
ATOM 2158 C CA . GLY A 1 278 ? -21.665 -7.209 -10.680 1.00 74.88 278 GLY A CA 1
ATOM 2159 C C . GLY A 1 278 ? -22.258 -8.573 -11.004 1.00 74.88 278 GLY A C 1
ATOM 2160 O O . GLY A 1 278 ? -21.551 -9.427 -11.510 1.00 74.88 278 GLY A O 1
ATOM 2161 N N . LEU A 1 279 ? -23.553 -8.769 -10.744 1.00 78.88 279 LEU A N 1
ATOM 2162 C CA . LEU A 1 279 ? -24.266 -9.989 -11.134 1.00 78.88 279 LEU A CA 1
ATOM 2163 C C . LEU A 1 279 ? -25.120 -9.728 -12.392 1.00 78.88 279 LEU A C 1
ATOM 2165 O O . LEU A 1 279 ? -25.597 -8.609 -12.591 1.00 78.88 279 LEU A O 1
ATOM 2169 N N . PRO A 1 280 ? -25.352 -10.733 -13.253 1.00 70.25 280 PRO A N 1
ATOM 2170 C CA . PRO A 1 280 ? -26.039 -10.557 -14.537 1.00 70.25 280 PRO A CA 1
ATOM 2171 C C . PRO A 1 280 ? -27.501 -10.109 -14.397 1.00 70.25 280 PRO A C 1
ATOM 2173 O O . PRO A 1 280 ? -28.043 -9.456 -15.286 1.00 70.25 280 PRO A O 1
ATOM 2176 N N . ASP A 1 281 ? -28.139 -10.444 -13.281 1.00 79.75 281 ASP A N 1
ATOM 2177 C CA . ASP A 1 281 ? -29.546 -10.195 -12.967 1.00 79.75 281 ASP A CA 1
ATOM 2178 C C . ASP A 1 281 ? -29.732 -9.250 -11.765 1.00 79.75 281 ASP A C 1
ATOM 2180 O O . ASP A 1 281 ? -30.855 -9.046 -11.293 1.00 79.75 281 ASP A O 1
ATOM 2184 N N . GLY A 1 282 ? -28.651 -8.638 -11.265 1.00 76.44 282 GLY A N 1
ATOM 2185 C CA . GLY A 1 282 ? -28.740 -7.761 -10.108 1.00 76.44 282 GLY A CA 1
ATOM 2186 C C . GLY A 1 282 ? -27.411 -7.246 -9.569 1.00 76.44 282 GLY A C 1
ATOM 2187 O O . GLY A 1 282 ? -26.402 -7.164 -10.257 1.00 76.44 282 GLY A O 1
ATOM 2188 N N . ASN A 1 283 ? -27.428 -6.834 -8.304 1.00 79.00 283 ASN A N 1
ATOM 2189 C CA . ASN A 1 283 ? -26.263 -6.273 -7.630 1.00 79.00 283 ASN A CA 1
ATOM 2190 C C . ASN A 1 283 ? -25.987 -7.061 -6.345 1.00 79.00 283 ASN A C 1
ATOM 2192 O O . ASN A 1 283 ? -26.879 -7.188 -5.500 1.00 79.00 283 ASN A O 1
ATOM 2196 N N . GLY A 1 284 ? -24.753 -7.536 -6.161 1.00 74.19 284 GLY A N 1
ATOM 2197 C CA . GLY A 1 284 ? -24.340 -8.289 -4.971 1.00 74.19 284 GLY A CA 1
ATOM 2198 C C . GLY A 1 284 ? -24.597 -7.551 -3.654 1.00 74.19 284 GLY A C 1
ATOM 2199 O O . GLY A 1 284 ? -24.965 -8.153 -2.646 1.00 74.19 284 GLY A O 1
ATOM 2200 N N . THR A 1 285 ? -24.523 -6.218 -3.644 1.00 78.44 285 THR A N 1
ATOM 2201 C CA . THR A 1 285 ? -24.848 -5.422 -2.447 1.00 78.44 285 THR A CA 1
ATOM 2202 C C . THR A 1 285 ? -26.338 -5.468 -2.091 1.00 78.44 285 THR A C 1
ATOM 2204 O O . THR A 1 285 ? -26.694 -5.446 -0.908 1.00 78.44 285 THR A O 1
ATOM 2207 N N . GLU A 1 286 ? -27.216 -5.569 -3.090 1.00 81.62 286 GLU A N 1
ATOM 2208 C CA . GLU A 1 286 ? -28.662 -5.720 -2.912 1.00 81.62 286 GLU A CA 1
ATOM 2209 C C . GLU A 1 286 ? -29.011 -7.148 -2.477 1.00 81.62 286 GLU A C 1
ATOM 2211 O O . GLU A 1 286 ? -29.801 -7.331 -1.548 1.00 81.62 286 GLU A O 1
ATOM 2216 N N . LEU A 1 287 ? -28.346 -8.154 -3.055 1.00 83.12 287 LEU A N 1
ATOM 2217 C CA . LEU A 1 287 ? -28.416 -9.550 -2.607 1.00 83.12 287 LEU A CA 1
ATOM 2218 C C . LEU A 1 287 ? -28.107 -9.663 -1.113 1.00 83.12 287 LEU A C 1
ATOM 2220 O O . LEU A 1 287 ? -28.886 -10.231 -0.345 1.00 83.12 287 LEU A O 1
ATOM 2224 N N . MET A 1 288 ? -27.028 -9.016 -0.672 1.00 86.06 288 MET A N 1
ATOM 2225 C CA . MET A 1 288 ? -26.638 -8.991 0.734 1.00 86.06 288 MET A CA 1
ATOM 2226 C C . MET A 1 288 ? -27.669 -8.299 1.631 1.00 86.06 288 MET A C 1
ATOM 2228 O O . MET A 1 288 ? -27.877 -8.726 2.767 1.00 86.06 288 MET A O 1
ATOM 2232 N N . LYS A 1 289 ? -28.327 -7.226 1.171 1.00 83.38 289 LYS A N 1
ATOM 2233 C CA . LYS A 1 289 ? -29.403 -6.575 1.942 1.00 83.38 289 LYS A CA 1
ATOM 2234 C C . LYS A 1 289 ? -30.599 -7.508 2.124 1.00 83.38 289 LYS A C 1
ATOM 2236 O O . LYS A 1 289 ? -31.079 -7.641 3.250 1.00 83.38 289 LYS A O 1
ATOM 2241 N N . ARG A 1 290 ? -31.033 -8.180 1.054 1.00 82.81 290 ARG A N 1
ATOM 2242 C CA . ARG A 1 290 ? -32.173 -9.111 1.084 1.00 82.81 290 ARG A CA 1
ATOM 2243 C C . ARG A 1 290 ? -31.899 -10.316 1.978 1.00 82.81 290 ARG A C 1
ATOM 2245 O O . ARG A 1 290 ? -32.701 -10.617 2.857 1.00 82.81 290 ARG A O 1
ATOM 2252 N N . LEU A 1 291 ? -30.730 -10.937 1.836 1.00 82.25 291 LEU A N 1
ATOM 2253 C CA . LEU A 1 291 ? -30.356 -12.105 2.637 1.00 82.25 291 LEU A CA 1
ATOM 2254 C C . LEU A 1 291 ? -30.129 -11.754 4.113 1.00 82.25 291 LEU A C 1
ATOM 2256 O O . LEU A 1 291 ? -30.547 -12.497 4.998 1.00 82.25 291 LEU A O 1
ATOM 2260 N N . ARG A 1 292 ? -29.574 -10.576 4.427 1.00 80.31 292 ARG A N 1
ATOM 2261 C CA . ARG A 1 292 ? -29.484 -10.122 5.827 1.00 80.31 292 ARG A CA 1
ATOM 2262 C C . ARG A 1 292 ? -30.852 -9.895 6.466 1.00 80.31 292 ARG A C 1
ATOM 2264 O O . ARG A 1 292 ? -31.002 -10.199 7.649 1.00 80.31 292 ARG A O 1
ATOM 2271 N N . ALA A 1 293 ? -31.821 -9.377 5.710 1.00 76.19 293 ALA A N 1
ATOM 2272 C CA . ALA A 1 293 ? -33.184 -9.172 6.193 1.00 76.19 293 ALA A CA 1
ATOM 2273 C C . ALA A 1 293 ? -33.932 -10.499 6.412 1.00 76.19 293 ALA A C 1
ATOM 2275 O O . ALA A 1 293 ? -34.665 -10.619 7.390 1.00 76.19 293 ALA A O 1
ATOM 2276 N N . ALA A 1 294 ? -33.718 -11.489 5.541 1.00 70.38 294 ALA A N 1
ATOM 2277 C CA . ALA A 1 294 ? -34.420 -12.771 5.583 1.00 70.38 294 ALA A CA 1
ATOM 2278 C C . ALA A 1 294 ? -33.815 -13.781 6.575 1.00 70.38 294 ALA A C 1
ATOM 2280 O O . ALA A 1 294 ? -34.551 -14.465 7.282 1.00 70.38 294 ALA A O 1
ATOM 2281 N N . SER A 1 295 ? -32.484 -13.885 6.649 1.00 66.00 295 SER A N 1
ATOM 2282 C CA . SER A 1 295 ? -31.813 -15.023 7.300 1.00 66.00 295 SER A CA 1
ATOM 2283 C C . SER A 1 295 ? -30.634 -14.644 8.205 1.00 66.00 295 SER A C 1
ATOM 2285 O O . SER A 1 295 ? -29.999 -15.524 8.784 1.00 66.00 295 SER A O 1
ATOM 2287 N N . ARG A 1 296 ? -30.347 -13.343 8.403 1.00 71.06 296 ARG A N 1
ATOM 2288 C CA . ARG A 1 296 ? -29.240 -12.837 9.255 1.00 71.06 296 ARG A CA 1
ATOM 2289 C C . ARG A 1 296 ? -27.847 -13.399 8.904 1.00 71.06 296 ARG A C 1
ATOM 2291 O O . ARG A 1 296 ? -26.913 -13.260 9.700 1.00 71.06 296 ARG A O 1
ATOM 2298 N N . ILE A 1 297 ? -27.686 -13.988 7.720 1.00 79.25 297 ILE A N 1
ATOM 2299 C CA . ILE A 1 297 ? -26.414 -14.550 7.259 1.00 79.25 297 ILE A CA 1
ATOM 2300 C C . ILE A 1 297 ? -25.408 -13.408 7.064 1.00 79.25 297 ILE A C 1
ATOM 2302 O O . ILE A 1 297 ? -25.746 -12.322 6.583 1.00 79.25 297 ILE A O 1
ATOM 2306 N N . ARG A 1 298 ? -24.161 -13.629 7.485 1.00 79.88 298 ARG A N 1
ATOM 2307 C CA . ARG A 1 298 ? -23.072 -12.669 7.270 1.00 79.88 298 ARG A CA 1
ATOM 2308 C C . ARG A 1 298 ? -22.564 -12.825 5.843 1.00 79.88 298 ARG A C 1
ATOM 2310 O O . ARG A 1 298 ? -22.492 -13.939 5.339 1.00 79.88 298 ARG A O 1
ATOM 2317 N N . GLY A 1 299 ? -22.168 -11.736 5.204 1.00 80.31 299 GLY A N 1
ATOM 2318 C CA . GLY A 1 299 ? -21.608 -11.835 3.866 1.00 80.31 299 GLY A CA 1
ATOM 2319 C C . GLY A 1 299 ? -20.925 -10.569 3.395 1.00 80.31 299 GLY A C 1
ATOM 2320 O O . GLY A 1 299 ? -21.142 -9.492 3.963 1.00 80.31 299 GLY A O 1
ATOM 2321 N N . ILE A 1 300 ? -20.084 -10.747 2.384 1.00 80.06 300 ILE A N 1
ATOM 2322 C CA . ILE A 1 300 ? -19.317 -9.702 1.710 1.00 80.06 300 ILE A CA 1
ATOM 2323 C C . ILE A 1 300 ? -19.721 -9.671 0.236 1.00 80.06 300 ILE A C 1
ATOM 2325 O O . ILE A 1 300 ? -19.883 -10.729 -0.374 1.00 80.06 300 ILE A O 1
ATOM 2329 N N . ALA A 1 301 ? -19.928 -8.463 -0.281 1.00 67.31 301 ALA A N 1
ATOM 2330 C CA . ALA A 1 301 ? -20.075 -8.156 -1.697 1.00 67.31 301 ALA A CA 1
ATOM 2331 C C . ALA A 1 301 ? -19.054 -7.075 -2.035 1.00 67.31 301 ALA A C 1
ATOM 2333 O O . ALA A 1 301 ? -18.945 -6.144 -1.199 1.00 67.31 301 ALA A O 1
#

Secondary structure (DSSP, 8-state):
-HHHHHHHHH-SS-HHHHHHHHHHHHHHHHHHHHHHHHHHHHHHHTT------EEEEHHHHHHHHHHHHHHHHHHTT-EEEEEE--S--EEEE-HHHHHHHHHHHHHHHHHHBPTT-EEEEEEE-SSTTEEEEEEEE-BS---TTTTTTTTSTT----HHHHHHH---S-HHHHHHHHHHHTT-EEEEE--STTS-EEEEEEEEB----GGGGTT-----------EEEEE-S-HHHHHHHHHHHHHTT-EEEEESSHHHHHHHHHHS--SEEEE-SEETTEEHHHHHHHHHHHH--EEE-

Foldseek 3Di:
DVVLVVQCVVDVDDPVSVVVSVVVVVVVVQVVVVVVLVVLVVCLVVVNDDWPWDWDQQLVLLVVLCVVCVVVCVVLLEAEEEAEDAPQRIAGGRSVLSSLLSNLLVVVQSLFADRHWYWYWYWYPPDPQKIKIKIWHQGQWDAPVCQVVLLPFQDDDDPVVCVVRDDSSSSSVSSQSRLVVLVWDWHKDTPHTSRTIMIMIMGGGDDPDPPCVVDPPVPPVPLDAFEEEEEALPPVVQVVVCVVSVVSVYHYDYDRALVVSVVCVVVDPGQEYEYQQDGPHHGVVVSQVVSCVVPVHYYDD